Protein AF-A0A0M0BE21-F1 (afdb_monomer_lite)

Secondary structure (DSSP, 8-state):
--EEEETT--EEEEEE---TTEEEEEEEEEEEEE---TTTT---EEEETTEEEEE----TT-EEEEEEEE-THHHHTTSEEEEEEE-STT--S-EEEEEEEEEEEEEEEPPPEEEEE-TT--B-----TTS-EEEEEESSPTT-EEEE---------TTPPPPPP-SSS--EEEE--TTS-EEEEEEEPSSPPSS--

Foldseek 3Di:
DKDKDKLVRKDKDKDFADCAQKDWPWKKKKWKKAAQCVVVPWFWFKDKPNHTQGTDDDRGRDIDIDMGTDDCVSCPPPRMIMIIINGGVVRPTGIMITDDMDMDTDMDGDDKDKAKDAPQQHGDQDDAQQGFIWMKIASADAFDKDKDADDADDPDDPPDDDDFHPAPVGIDIDTHHRNRIDGTDTDHHHRDDDHHD

Sequence (197 aa):
MDEYRGWDQDFGWTHTFNSTGKIIYDAQLTIQAWDVDSADGEQDHVYVDSILVGALTGENETWMESVFPIDPSQIYDDSTLNVWLDIDVPQTGFNVTIDYSQLRTHWDWIAPVGNSTDDTGMLKDVYGVQETVYAVGSGFPADVDIDIYVVPDLQWTLDMAIPADVSSDGINTVHTDVNGTFGPVLIWPSFLTWGEY

Radius of gyration: 26.81 Å; chains: 1; bounding box: 58×26×71 Å

pLDDT: mean 93.09, std 6.63, range [54.34, 98.5]

Structure (mmCIF, N/CA/C/O backbone):
data_AF-A0A0M0BE21-F1
#
_entry.id   AF-A0A0M0BE21-F1
#
loop_
_atom_site.group_PDB
_atom_site.id
_atom_site.type_symbol
_atom_site.label_atom_id
_atom_site.label_alt_id
_atom_site.label_comp_id
_atom_site.label_asym_id
_atom_site.label_entity_id
_atom_site.label_seq_id
_atom_site.pdbx_PDB_ins_code
_atom_site.Cartn_x
_atom_site.Cartn_y
_atom_site.Cartn_z
_atom_site.occupancy
_atom_site.B_iso_or_equiv
_atom_site.auth_seq_id
_atom_site.auth_comp_id
_atom_site.auth_asym_id
_atom_site.auth_atom_id
_atom_site.pdbx_PDB_model_num
ATOM 1 N N . MET A 1 1 ? 13.833 12.775 -17.962 1.00 54.34 1 MET A N 1
ATOM 2 C CA . MET A 1 1 ? 15.255 12.512 -17.665 1.00 54.34 1 MET A CA 1
ATOM 3 C C . MET A 1 1 ? 15.842 11.985 -18.947 1.00 54.34 1 MET A C 1
ATOM 5 O O . MET A 1 1 ? 15.719 10.804 -19.204 1.00 54.34 1 MET A O 1
ATOM 9 N N . ASP A 1 2 ? 16.460 12.862 -19.729 1.00 63.34 2 ASP A N 1
ATOM 10 C CA . ASP A 1 2 ? 16.975 12.472 -21.040 1.00 63.34 2 ASP A CA 1
ATOM 11 C C . ASP A 1 2 ? 18.331 11.791 -20.849 1.00 63.34 2 ASP A C 1
ATOM 13 O O . ASP A 1 2 ? 19.333 12.450 -20.546 1.00 63.34 2 ASP A O 1
ATOM 17 N N . GLU A 1 3 ? 18.352 10.468 -20.960 1.00 76.56 3 GLU A N 1
ATOM 18 C CA . GLU A 1 3 ? 19.531 9.646 -20.716 1.00 76.56 3 GLU A CA 1
ATOM 19 C C . GLU A 1 3 ? 19.871 8.829 -21.967 1.00 76.56 3 GLU A C 1
ATOM 21 O O . GLU A 1 3 ? 19.202 7.852 -22.293 1.00 76.56 3 GLU A O 1
ATOM 26 N N . TYR A 1 4 ? 20.909 9.273 -22.685 1.00 75.88 4 TYR A N 1
ATOM 27 C CA . TYR A 1 4 ? 21.473 8.585 -23.850 1.00 75.88 4 TYR A CA 1
ATOM 28 C C . TYR A 1 4 ? 22.477 7.526 -23.397 1.00 75.88 4 TYR A C 1
ATOM 30 O O . TYR A 1 4 ? 23.406 7.850 -22.642 1.00 75.88 4 TYR A O 1
ATOM 38 N N . ARG A 1 5 ? 22.332 6.292 -23.887 1.00 77.56 5 ARG A N 1
ATOM 39 C CA . ARG A 1 5 ? 23.183 5.157 -23.514 1.00 77.56 5 ARG A CA 1
ATOM 40 C C . ARG A 1 5 ? 23.556 4.321 -24.736 1.00 77.56 5 ARG A C 1
ATOM 42 O O . ARG A 1 5 ? 22.755 4.126 -25.642 1.00 77.56 5 ARG A O 1
ATOM 49 N N . GLY A 1 6 ? 24.812 3.880 -24.763 1.00 65.06 6 GLY A N 1
ATOM 50 C CA . GLY A 1 6 ? 25.306 2.959 -25.789 1.00 65.06 6 GLY A CA 1
ATOM 51 C C . GLY A 1 6 ? 25.111 1.489 -25.414 1.00 65.06 6 GLY A C 1
ATOM 52 O O . GLY A 1 6 ? 24.837 1.186 -24.257 1.00 65.06 6 GLY A O 1
ATOM 53 N N . TRP A 1 7 ? 25.334 0.601 -26.383 1.00 67.31 7 TRP A N 1
ATOM 54 C CA . TRP A 1 7 ? 25.195 -0.865 -26.295 1.00 67.31 7 TRP A CA 1
ATOM 55 C C . TRP A 1 7 ? 25.901 -1.584 -25.124 1.00 67.31 7 TRP A C 1
ATOM 57 O O . TRP A 1 7 ? 25.627 -2.751 -24.866 1.00 67.31 7 TRP A O 1
ATOM 67 N N . ASP A 1 8 ? 26.849 -0.947 -24.431 1.00 72.00 8 ASP A N 1
ATOM 68 C CA . ASP A 1 8 ? 27.556 -1.508 -23.267 1.00 72.00 8 ASP A CA 1
ATOM 69 C C . ASP A 1 8 ? 27.230 -0.785 -21.947 1.00 72.00 8 ASP A C 1
ATOM 71 O O . ASP A 1 8 ? 27.951 -0.930 -20.954 1.00 72.00 8 ASP A O 1
ATOM 75 N N . GLN A 1 9 ? 26.175 0.033 -21.936 1.00 82.25 9 GLN A N 1
ATOM 76 C CA . GLN A 1 9 ? 25.864 0.962 -20.850 1.00 82.25 9 GLN A CA 1
ATOM 77 C C . GLN A 1 9 ? 24.516 0.678 -20.193 1.00 82.25 9 GLN A C 1
ATOM 79 O O . GLN A 1 9 ? 23.666 1.567 -20.111 1.00 82.25 9 GLN A O 1
ATOM 84 N N . ASP A 1 10 ? 24.367 -0.535 -19.667 1.00 85.62 10 ASP A N 1
ATOM 85 C CA . ASP A 1 10 ? 23.251 -0.907 -18.799 1.00 85.62 10 ASP A CA 1
ATOM 86 C C . ASP A 1 10 ? 23.093 0.078 -17.637 1.00 85.62 10 ASP A C 1
ATOM 88 O O . ASP A 1 10 ? 24.068 0.634 -17.104 1.00 85.62 10 ASP A O 1
ATOM 92 N N . PHE A 1 11 ? 21.854 0.275 -17.199 1.00 89.44 11 PHE A N 1
ATOM 93 C CA . PHE A 1 11 ? 21.569 1.181 -16.097 1.00 89.44 11 PHE A CA 1
ATOM 94 C C . PHE A 1 11 ? 20.265 0.843 -15.394 1.00 89.44 11 PHE A C 1
ATOM 96 O O . PHE A 1 11 ? 19.421 0.101 -15.889 1.00 89.44 11 PHE A O 1
ATOM 103 N N . GLY A 1 12 ? 20.099 1.419 -14.209 1.00 92.56 12 GLY A N 1
ATOM 104 C CA . GLY A 1 12 ? 18.900 1.235 -13.419 1.00 92.56 12 GLY A CA 1
ATOM 105 C C . GLY A 1 12 ? 18.535 2.466 -12.617 1.00 92.56 12 GLY A C 1
ATOM 106 O O . GLY A 1 12 ? 19.348 3.365 -12.387 1.00 92.56 12 GLY A O 1
ATOM 107 N N . TRP A 1 13 ? 17.282 2.486 -12.192 1.00 94.94 13 TRP A N 1
ATOM 108 C CA . TRP A 1 13 ? 16.688 3.533 -11.377 1.00 94.94 13 TRP A CA 1
ATOM 109 C C . TRP A 1 13 ? 15.609 2.930 -10.478 1.00 94.94 13 TRP A C 1
ATOM 111 O O . TRP A 1 13 ? 15.242 1.764 -10.608 1.00 94.94 13 TRP A O 1
ATOM 121 N N . THR A 1 14 ? 15.083 3.736 -9.561 1.00 95.56 14 THR A N 1
ATOM 122 C CA . THR A 1 14 ? 14.105 3.279 -8.572 1.00 95.56 14 THR A CA 1
ATOM 123 C C . THR A 1 14 ? 12.882 4.186 -8.585 1.00 95.56 14 THR A C 1
ATOM 125 O O . THR A 1 14 ? 13.014 5.412 -8.561 1.00 95.56 14 THR A O 1
ATOM 128 N N . HIS A 1 15 ? 11.690 3.588 -8.573 1.00 96.00 15 HIS A N 1
ATOM 129 C CA . HIS A 1 15 ? 10.447 4.275 -8.209 1.00 96.00 15 HIS A CA 1
ATOM 130 C C . HIS A 1 15 ? 10.117 4.011 -6.742 1.00 96.00 15 HIS A C 1
ATOM 132 O O . HIS A 1 15 ? 10.482 2.972 -6.201 1.00 96.00 15 HIS A O 1
ATOM 138 N N . THR A 1 16 ? 9.411 4.933 -6.089 1.00 93.88 16 THR A N 1
ATOM 139 C CA . THR A 1 16 ? 8.932 4.737 -4.714 1.00 93.88 16 THR A CA 1
ATOM 140 C C . THR A 1 16 ? 7.418 4.876 -4.645 1.00 93.88 16 THR A C 1
ATOM 142 O O . THR A 1 16 ? 6.827 5.783 -5.236 1.00 93.88 16 THR A O 1
ATOM 145 N N . PHE A 1 17 ? 6.777 3.974 -3.905 1.00 92.62 17 PHE A N 1
ATOM 146 C CA . PHE A 1 17 ? 5.346 4.017 -3.629 1.00 92.62 17 PHE A CA 1
ATOM 147 C C . PHE A 1 17 ? 5.086 3.541 -2.201 1.00 92.62 17 PHE A C 1
ATOM 149 O O . PHE A 1 17 ? 5.289 2.379 -1.878 1.00 92.62 17 PHE A O 1
ATOM 156 N N . ASN A 1 18 ? 4.593 4.435 -1.340 1.00 89.31 18 ASN A N 1
ATOM 157 C CA . ASN A 1 18 ? 4.193 4.063 0.015 1.00 89.31 18 ASN A CA 1
ATOM 158 C C . ASN A 1 18 ? 2.902 3.225 -0.031 1.00 89.31 18 ASN A C 1
ATOM 160 O O . ASN A 1 18 ? 1.816 3.787 -0.231 1.00 89.31 18 ASN A O 1
ATOM 164 N N . SER A 1 19 ? 3.034 1.912 0.159 1.00 88.31 19 SER A N 1
ATOM 165 C CA . SER A 1 19 ? 1.941 0.932 0.157 1.00 88.31 19 SER A CA 1
ATOM 166 C C . SER A 1 19 ? 1.241 0.772 1.513 1.00 88.31 19 SER A C 1
ATOM 168 O O . SER A 1 19 ? 0.209 0.106 1.589 1.00 88.31 19 SER A O 1
ATOM 170 N N . THR A 1 20 ? 1.733 1.416 2.577 1.00 84.25 20 THR A N 1
ATOM 171 C CA . THR A 1 20 ? 1.156 1.312 3.924 1.00 84.25 20 THR A CA 1
ATOM 172 C C . THR A 1 20 ? -0.317 1.718 3.942 1.00 84.25 20 THR A C 1
ATOM 174 O O . THR A 1 20 ? -0.681 2.817 3.515 1.00 84.25 20 THR A O 1
ATOM 177 N N . GLY A 1 21 ? -1.162 0.823 4.463 1.00 81.50 21 GLY A N 1
ATOM 178 C CA . GLY A 1 21 ? -2.607 1.029 4.581 1.00 81.50 21 GLY A CA 1
ATOM 179 C C . GLY A 1 21 ? -3.369 0.960 3.255 1.00 81.50 21 GLY A C 1
ATOM 180 O O . GLY A 1 21 ? -4.537 1.342 3.218 1.00 81.50 21 GLY A O 1
ATOM 181 N N . LYS A 1 22 ? -2.740 0.502 2.166 1.00 87.88 22 LYS A N 1
ATOM 182 C CA . LYS A 1 22 ? -3.346 0.463 0.830 1.00 87.88 22 LYS A CA 1
ATOM 183 C C . LYS A 1 22 ? -3.440 -0.954 0.288 1.00 87.88 22 LYS A C 1
ATOM 185 O O . LYS A 1 22 ? -2.586 -1.796 0.549 1.00 87.88 22 LYS A O 1
ATOM 190 N N . ILE A 1 23 ? -4.460 -1.171 -0.531 1.00 90.69 23 ILE A N 1
ATOM 191 C CA . ILE A 1 23 ? -4.587 -2.325 -1.413 1.00 90.69 23 ILE A CA 1
ATOM 192 C C . ILE A 1 23 ? -4.290 -1.834 -2.825 1.00 90.69 23 ILE A C 1
ATOM 194 O O . ILE A 1 23 ? -5.007 -0.992 -3.353 1.00 90.69 23 ILE A O 1
ATOM 198 N N . ILE A 1 24 ? -3.231 -2.353 -3.431 1.00 93.38 24 ILE A N 1
ATOM 199 C CA . ILE A 1 24 ? -2.883 -2.170 -4.840 1.00 93.38 24 ILE A CA 1
ATOM 200 C C . ILE A 1 24 ? -3.606 -3.250 -5.651 1.00 93.38 24 ILE A C 1
ATOM 202 O O . ILE A 1 24 ? -3.397 -4.441 -5.414 1.00 93.38 24 ILE A O 1
ATOM 206 N N . TYR A 1 25 ? -4.452 -2.839 -6.593 1.00 95.00 25 TYR A N 1
ATOM 207 C CA . TYR A 1 25 ? -5.170 -3.742 -7.497 1.00 95.00 25 TYR A CA 1
ATOM 208 C C . TYR A 1 25 ? -4.329 -4.116 -8.712 1.00 95.00 25 TYR A C 1
ATOM 210 O O . TYR A 1 25 ? -4.279 -5.281 -9.102 1.00 95.00 25 TYR A O 1
ATOM 218 N N . ASP A 1 26 ? -3.673 -3.119 -9.297 1.00 96.12 26 ASP A N 1
ATOM 219 C CA . ASP A 1 26 ? -2.817 -3.270 -10.462 1.00 96.12 26 ASP A CA 1
ATOM 220 C C . ASP A 1 26 ? -1.753 -2.166 -10.497 1.00 96.12 26 ASP A C 1
ATOM 222 O O . ASP A 1 26 ? -1.900 -1.092 -9.897 1.00 96.12 26 ASP A O 1
ATOM 226 N N . ALA A 1 27 ? -0.648 -2.469 -11.173 1.00 96.69 27 ALA A N 1
ATOM 227 C CA . ALA A 1 27 ? 0.466 -1.561 -11.364 1.00 96.69 27 ALA A CA 1
ATOM 228 C C . ALA A 1 27 ? 1.051 -1.711 -12.772 1.00 96.69 27 ALA A C 1
ATOM 230 O O . ALA A 1 27 ? 1.001 -2.776 -13.394 1.00 96.69 27 ALA A O 1
ATOM 231 N N . GLN A 1 28 ? 1.605 -0.617 -13.283 1.00 97.88 28 GLN A N 1
ATOM 232 C CA . GLN A 1 28 ? 2.143 -0.534 -14.630 1.00 97.88 28 GLN A CA 1
ATOM 233 C C . GLN A 1 28 ? 3.376 0.363 -14.662 1.00 97.88 28 GLN A C 1
ATOM 235 O O . GLN A 1 28 ? 3.354 1.481 -14.144 1.00 97.88 28 GLN A O 1
ATOM 240 N N . LEU A 1 29 ? 4.420 -0.105 -15.337 1.00 98.25 29 LEU A N 1
ATOM 241 C CA . LEU A 1 29 ? 5.597 0.679 -15.680 1.00 98.25 29 LEU A CA 1
ATOM 242 C C . LEU A 1 29 ? 5.492 1.114 -17.145 1.00 98.25 29 LEU A C 1
ATOM 244 O O . LEU A 1 29 ? 5.407 0.277 -18.041 1.00 98.25 29 LEU A O 1
ATOM 248 N N . THR A 1 30 ? 5.498 2.420 -17.395 1.00 98.31 30 THR A N 1
ATOM 249 C CA . THR A 1 30 ? 5.638 2.996 -18.739 1.00 98.31 30 THR A CA 1
ATOM 250 C C . THR A 1 30 ? 7.054 3.544 -18.889 1.00 98.31 30 THR A C 1
ATOM 252 O O . THR A 1 30 ? 7.505 4.292 -18.023 1.00 98.31 30 THR A O 1
ATOM 255 N N . ILE A 1 31 ? 7.748 3.198 -19.971 1.00 97.88 31 ILE A N 1
ATOM 256 C CA . ILE A 1 31 ? 9.045 3.782 -20.340 1.00 97.88 31 ILE A CA 1
ATOM 257 C C . ILE A 1 31 ? 8.913 4.377 -21.738 1.00 97.88 31 ILE A C 1
ATOM 259 O O . ILE A 1 31 ? 8.466 3.685 -22.651 1.00 97.88 31 ILE A O 1
ATOM 263 N N . GLN A 1 32 ? 9.297 5.641 -21.902 1.00 97.75 32 GLN A N 1
ATOM 264 C CA . GLN A 1 32 ? 9.420 6.272 -23.210 1.00 97.75 32 GLN A CA 1
ATOM 265 C C . GLN A 1 32 ? 10.885 6.285 -23.640 1.00 97.75 32 GLN A C 1
ATOM 267 O O . GLN A 1 32 ? 11.736 6.839 -22.937 1.00 97.75 32 GLN A O 1
ATOM 272 N N . ALA A 1 33 ? 11.148 5.702 -24.805 1.00 96.69 33 ALA A N 1
ATOM 273 C CA . ALA A 1 33 ? 12.479 5.575 -25.375 1.00 96.69 33 ALA A CA 1
ATOM 274 C C . ALA A 1 33 ? 12.498 5.959 -26.862 1.00 96.69 33 ALA A C 1
ATOM 276 O O . ALA A 1 33 ? 11.463 5.938 -27.533 1.00 96.69 33 ALA A O 1
ATOM 277 N N . TRP A 1 34 ? 13.671 6.348 -27.346 1.00 95.62 34 TRP A N 1
ATOM 278 C CA . TRP A 1 34 ? 13.967 6.707 -28.730 1.00 95.62 34 TRP A CA 1
ATOM 279 C C . TRP A 1 34 ? 14.906 5.681 -29.343 1.00 95.62 34 TRP A C 1
ATOM 281 O O . TRP A 1 34 ? 15.827 5.249 -28.649 1.00 95.62 34 TRP A O 1
ATOM 291 N N . ASP A 1 35 ? 14.701 5.408 -30.634 1.00 92.69 35 ASP A N 1
ATOM 292 C CA . ASP A 1 35 ? 15.595 4.580 -31.461 1.00 92.69 35 ASP A CA 1
ATOM 293 C C . ASP A 1 35 ? 15.669 3.128 -30.998 1.00 92.69 35 ASP A C 1
ATOM 295 O O . ASP A 1 35 ? 16.734 2.544 -30.933 1.00 92.69 35 ASP A O 1
ATOM 299 N N . VAL A 1 36 ? 14.510 2.567 -30.636 1.00 94.06 36 VAL A N 1
ATOM 300 C CA . VAL A 1 36 ? 14.388 1.152 -30.270 1.00 94.06 36 VAL A CA 1
ATOM 301 C C . VAL A 1 36 ? 14.006 0.364 -31.521 1.00 94.06 36 VAL A C 1
ATOM 303 O O . VAL A 1 36 ? 12.826 0.161 -31.802 1.00 94.06 36 VAL A O 1
ATOM 306 N N . ASP A 1 37 ? 14.986 -0.111 -32.270 1.00 92.56 37 ASP A N 1
ATOM 307 C CA . ASP A 1 37 ? 14.912 -0.862 -33.526 1.00 92.56 37 ASP A CA 1
ATOM 308 C C . ASP A 1 37 ? 14.442 -2.314 -33.343 1.00 92.56 37 ASP A C 1
ATOM 310 O O . ASP A 1 37 ? 14.965 -3.274 -33.920 1.00 92.56 37 ASP A O 1
ATOM 314 N N . SER A 1 38 ? 13.394 -2.507 -32.540 1.00 90.88 38 SER A N 1
ATOM 315 C CA . SER A 1 38 ? 12.907 -3.832 -32.136 1.00 90.88 38 SER A CA 1
ATOM 316 C C . SER A 1 38 ? 12.521 -4.739 -33.316 1.00 90.88 38 SER A C 1
ATOM 318 O O . SER A 1 38 ? 12.647 -5.964 -33.241 1.00 90.88 38 SER A O 1
ATOM 320 N N . ALA A 1 39 ? 12.084 -4.156 -34.439 1.00 91.56 39 ALA A N 1
ATOM 321 C CA . ALA A 1 39 ? 11.775 -4.888 -35.669 1.00 91.56 39 ALA A CA 1
ATOM 322 C C . ALA A 1 39 ? 13.028 -5.355 -36.438 1.00 91.56 39 ALA A C 1
ATOM 324 O O . ALA A 1 39 ? 12.955 -6.354 -37.159 1.00 91.56 39 ALA A O 1
ATOM 325 N N . ASP A 1 40 ? 14.157 -4.666 -36.258 1.00 90.75 40 ASP A N 1
ATOM 326 C CA . ASP A 1 40 ? 15.454 -4.982 -36.867 1.00 90.75 40 ASP A CA 1
ATOM 327 C C . ASP A 1 40 ? 16.346 -5.837 -35.947 1.00 90.75 40 ASP A C 1
ATOM 329 O O . ASP A 1 40 ? 17.445 -6.246 -36.332 1.00 90.75 40 ASP A O 1
ATOM 333 N N . GLY A 1 41 ? 15.820 -6.215 -34.779 1.00 89.00 41 GLY A N 1
ATOM 334 C CA . GLY A 1 41 ? 16.408 -7.205 -33.885 1.00 89.00 41 GLY A CA 1
ATOM 335 C C . GLY A 1 41 ? 17.041 -6.638 -32.619 1.00 89.00 41 GLY A C 1
ATOM 336 O O . GLY A 1 41 ? 17.600 -7.435 -31.867 1.00 89.00 41 GLY A O 1
ATOM 337 N N . GLU A 1 42 ? 16.933 -5.330 -32.365 1.00 91.75 42 GLU A N 1
ATOM 338 C CA . GLU A 1 42 ? 17.306 -4.746 -31.073 1.00 91.75 42 GLU A CA 1
ATOM 339 C C . GLU A 1 42 ? 16.442 -5.333 -29.948 1.00 91.75 42 GLU A C 1
ATOM 341 O O . GLU A 1 42 ? 15.228 -5.515 -30.094 1.00 91.75 42 GLU A O 1
ATOM 346 N N . GLN A 1 43 ? 17.074 -5.664 -28.822 1.00 93.56 43 GLN A N 1
ATOM 347 C CA . GLN A 1 43 ? 16.388 -6.140 -27.625 1.00 93.56 43 GLN A CA 1
ATOM 348 C C . GLN A 1 43 ? 16.963 -5.448 -26.396 1.00 93.56 43 GLN A C 1
ATOM 350 O O . GLN A 1 43 ? 17.997 -5.869 -25.883 1.00 93.56 43 GLN A O 1
ATOM 355 N N . ASP A 1 44 ? 16.253 -4.446 -25.886 1.00 95.38 44 ASP A N 1
ATOM 356 C CA . ASP A 1 44 ? 16.584 -3.828 -24.602 1.00 95.38 44 ASP A CA 1
ATOM 357 C C . ASP A 1 44 ? 15.703 -4.431 -23.512 1.00 95.38 44 ASP A C 1
ATOM 359 O O . ASP A 1 44 ? 14.517 -4.104 -23.388 1.00 95.38 44 ASP A O 1
ATOM 363 N N . HIS A 1 45 ? 16.252 -5.364 -22.742 1.00 96.62 45 HIS A N 1
ATOM 364 C CA . HIS A 1 45 ? 15.504 -6.097 -21.729 1.00 96.62 45 HIS A CA 1
ATOM 365 C C . HIS A 1 45 ? 15.270 -5.251 -20.477 1.00 96.62 45 HIS A C 1
ATOM 367 O O . HIS A 1 45 ? 16.200 -4.737 -19.858 1.00 96.62 45 HIS A O 1
ATOM 373 N N . VAL A 1 46 ? 14.009 -5.178 -20.057 1.00 97.31 46 VAL A N 1
ATOM 374 C CA . VAL A 1 46 ? 13.577 -4.481 -18.846 1.00 97.31 46 VAL A CA 1
ATOM 375 C C . VAL A 1 46 ? 13.366 -5.495 -17.733 1.00 97.31 46 VAL A C 1
ATOM 377 O O . VAL A 1 46 ? 12.530 -6.398 -17.836 1.00 97.31 46 VAL A O 1
ATOM 380 N N . TYR A 1 47 ? 14.083 -5.302 -16.634 1.00 97.06 47 TYR A N 1
ATOM 381 C CA . TYR A 1 47 ? 13.931 -6.070 -15.411 1.00 97.06 47 TYR A CA 1
ATOM 382 C C . TYR A 1 47 ? 13.363 -5.192 -14.304 1.00 97.06 47 TYR A C 1
ATOM 384 O O . TYR A 1 47 ? 13.714 -4.021 -14.172 1.00 97.06 47 TYR A O 1
ATOM 392 N N . VAL A 1 48 ? 12.513 -5.790 -13.482 1.00 95.62 48 VAL A N 1
ATOM 393 C CA . VAL A 1 48 ? 11.942 -5.187 -12.283 1.00 95.62 48 VAL A CA 1
ATOM 394 C C . VAL A 1 48 ? 12.223 -6.123 -11.120 1.00 95.62 48 VAL A C 1
ATOM 396 O O . VAL A 1 48 ? 11.849 -7.293 -11.174 1.00 95.62 48 VAL A O 1
ATOM 399 N N . ASP A 1 49 ? 12.959 -5.645 -10.120 1.00 93.00 49 ASP A N 1
ATOM 400 C CA . ASP A 1 49 ? 13.443 -6.430 -8.974 1.00 93.00 49 ASP A CA 1
ATOM 401 C C . ASP A 1 49 ? 14.085 -7.760 -9.400 1.00 93.00 49 ASP A C 1
ATOM 403 O O . ASP A 1 49 ? 13.848 -8.831 -8.843 1.00 93.00 49 ASP A O 1
ATOM 407 N N . SER A 1 50 ? 14.940 -7.680 -10.425 1.00 93.44 50 SER A N 1
ATOM 408 C CA . SER A 1 50 ? 15.637 -8.815 -11.056 1.00 93.44 50 SER A CA 1
ATOM 409 C C . SER A 1 50 ? 14.750 -9.789 -11.849 1.00 93.44 50 SER A C 1
ATOM 411 O O . SER A 1 50 ? 15.237 -10.830 -12.295 1.00 93.44 50 SER A O 1
ATOM 413 N N . ILE A 1 51 ? 13.471 -9.474 -12.065 1.00 94.62 51 ILE A N 1
ATOM 414 C CA . ILE A 1 51 ? 12.541 -10.261 -12.886 1.00 94.62 51 ILE A CA 1
ATOM 415 C C . ILE A 1 51 ? 12.393 -9.595 -14.253 1.00 94.62 51 ILE A C 1
ATOM 417 O O . ILE A 1 51 ? 12.021 -8.430 -14.332 1.00 94.62 51 ILE A O 1
ATOM 421 N N . LEU A 1 52 ? 12.650 -10.332 -15.337 1.00 95.69 52 LEU A N 1
ATOM 422 C CA . LEU A 1 52 ? 12.411 -9.849 -16.701 1.00 95.69 52 LEU A CA 1
ATOM 423 C C . LEU A 1 52 ? 10.908 -9.618 -16.912 1.00 95.69 52 LEU A C 1
ATOM 425 O O . LEU A 1 52 ? 10.130 -10.574 -16.872 1.00 95.69 52 LEU A O 1
ATOM 429 N N . VAL A 1 53 ? 10.512 -8.371 -17.171 1.00 96.81 53 VAL A N 1
ATOM 430 C CA . VAL A 1 53 ? 9.111 -8.002 -17.450 1.00 96.81 53 VAL A CA 1
ATOM 431 C C . VAL A 1 53 ? 8.831 -7.834 -18.944 1.00 96.81 53 VAL A C 1
ATOM 433 O O . VAL A 1 53 ? 7.675 -7.885 -19.363 1.00 96.81 53 VAL A O 1
ATOM 436 N N . GLY A 1 54 ? 9.874 -7.678 -19.761 1.00 97.00 54 GLY A N 1
ATOM 437 C CA . GLY A 1 54 ? 9.768 -7.594 -21.215 1.00 97.00 54 GLY A CA 1
ATOM 438 C C . GLY A 1 54 ? 10.988 -6.935 -21.849 1.00 97.00 54 GLY A C 1
ATOM 439 O O . GLY A 1 54 ? 12.030 -6.816 -21.212 1.00 97.00 54 GLY A O 1
ATOM 440 N N . ALA A 1 55 ? 10.844 -6.504 -23.099 1.00 96.81 55 ALA A N 1
ATOM 441 C CA . ALA A 1 55 ? 11.816 -5.664 -23.792 1.00 96.81 55 ALA A CA 1
ATOM 442 C C . ALA A 1 55 ? 11.165 -4.340 -24.204 1.00 96.81 55 ALA A C 1
ATOM 444 O O . ALA A 1 55 ? 9.937 -4.287 -24.356 1.00 96.81 55 ALA A O 1
ATOM 445 N N . LEU A 1 56 ? 11.965 -3.291 -24.395 1.00 96.94 56 LEU A N 1
ATOM 446 C CA . LEU A 1 56 ? 11.491 -2.082 -25.060 1.00 96.94 56 LEU A CA 1
ATOM 447 C C . LEU A 1 56 ? 11.017 -2.416 -26.485 1.00 96.94 56 LEU A C 1
ATOM 449 O O . LEU A 1 56 ? 11.520 -3.323 -27.148 1.00 96.94 56 LEU A O 1
ATOM 453 N N . THR A 1 57 ? 10.016 -1.679 -26.948 1.00 96.81 57 THR A N 1
ATOM 454 C CA . THR A 1 57 ? 9.459 -1.772 -28.298 1.00 96.81 57 THR A CA 1
ATOM 455 C C . THR A 1 57 ? 9.427 -0.389 -28.929 1.00 96.81 57 THR A C 1
ATOM 457 O O . THR A 1 57 ? 8.972 0.562 -28.288 1.00 96.81 57 THR A O 1
ATOM 460 N N . GLY A 1 58 ? 9.837 -0.288 -30.190 1.00 95.56 58 GLY A N 1
ATOM 461 C CA . GLY A 1 58 ? 9.839 0.973 -30.924 1.00 95.56 58 GLY A CA 1
ATOM 462 C C . GLY A 1 58 ? 10.221 0.832 -32.397 1.00 95.56 58 GLY A C 1
ATOM 463 O O . GLY A 1 58 ? 10.192 -0.271 -32.954 1.00 95.56 58 GLY A O 1
ATOM 464 N N . GLU A 1 59 ? 10.575 1.970 -32.998 1.00 94.94 59 GLU A N 1
ATOM 465 C CA . GLU A 1 59 ? 11.068 2.104 -34.371 1.00 94.94 59 GLU A CA 1
ATOM 466 C C . GLU A 1 59 ? 12.282 3.053 -34.424 1.00 94.94 59 GLU A C 1
ATOM 468 O O . GLU A 1 59 ? 12.396 3.963 -33.592 1.00 94.94 59 GLU A O 1
ATOM 473 N N . ASN A 1 60 ? 13.109 2.890 -35.463 1.00 94.38 60 ASN A N 1
ATOM 474 C CA . ASN A 1 60 ? 14.268 3.732 -35.774 1.00 94.38 60 ASN A CA 1
ATOM 475 C C . ASN A 1 60 ? 13.934 5.221 -35.732 1.00 94.38 60 ASN A C 1
ATOM 477 O O . ASN A 1 60 ? 12.942 5.689 -36.312 1.00 94.38 60 ASN A O 1
ATOM 481 N N . GLU A 1 61 ? 14.794 5.971 -35.055 1.00 94.44 61 GLU A N 1
ATOM 482 C CA . GLU A 1 61 ? 14.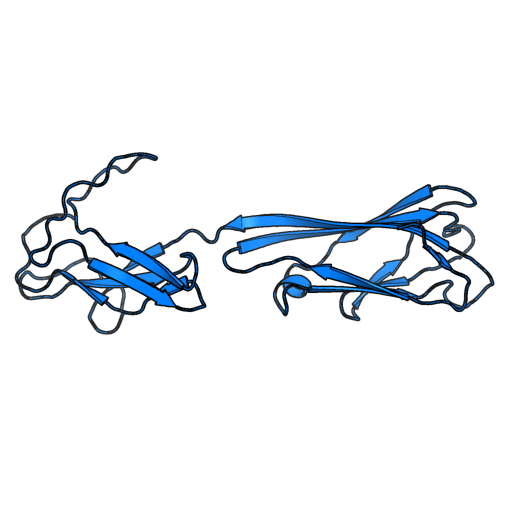730 7.415 -34.875 1.00 94.44 61 GLU A CA 1
ATOM 483 C C . GLU A 1 61 ? 13.375 7.946 -34.350 1.00 94.44 61 GLU A C 1
ATOM 485 O O . GLU A 1 61 ? 13.046 9.126 -34.534 1.00 94.44 61 GLU A O 1
ATOM 490 N N . THR A 1 62 ? 12.589 7.119 -33.649 1.00 96.56 62 THR A N 1
ATOM 491 C CA . THR A 1 62 ? 11.236 7.473 -33.190 1.00 96.56 62 THR A CA 1
ATOM 492 C C . THR A 1 62 ? 11.065 7.290 -31.684 1.00 96.56 62 THR A C 1
ATOM 494 O O . THR A 1 62 ? 11.487 6.295 -31.108 1.00 96.56 62 THR A O 1
ATOM 497 N N . TRP A 1 63 ? 10.402 8.254 -31.036 1.00 97.25 63 TRP A N 1
ATOM 498 C CA . TRP A 1 63 ? 10.003 8.144 -29.631 1.00 97.25 63 TRP A CA 1
ATOM 499 C C . TRP A 1 63 ? 8.757 7.272 -29.488 1.00 97.25 63 TRP A C 1
ATOM 501 O O . TRP A 1 63 ? 7.705 7.612 -30.039 1.00 97.25 63 TRP A O 1
ATOM 511 N N . MET A 1 64 ? 8.843 6.198 -28.706 1.00 97.94 64 MET A N 1
ATOM 512 C CA . MET A 1 64 ? 7.720 5.301 -28.428 1.00 97.94 64 MET A CA 1
ATOM 513 C C . MET A 1 64 ? 7.662 4.892 -26.956 1.00 97.94 64 MET A C 1
ATOM 515 O O . MET A 1 64 ? 8.657 4.909 -26.235 1.00 97.94 64 MET A O 1
ATOM 519 N N . GLU A 1 65 ? 6.457 4.550 -26.502 1.00 98.06 65 GLU A N 1
ATOM 520 C CA . GLU A 1 65 ? 6.214 4.059 -25.149 1.00 98.06 65 GLU A CA 1
ATOM 521 C C . GLU A 1 65 ? 6.141 2.535 -25.140 1.00 98.06 65 GLU A C 1
ATOM 523 O O . GLU A 1 65 ? 5.390 1.928 -25.904 1.00 98.06 65 GLU A O 1
ATOM 528 N N . SER A 1 66 ? 6.875 1.934 -24.211 1.00 98.31 66 SER A N 1
ATOM 529 C CA . SER A 1 66 ? 6.740 0.534 -23.826 1.00 98.31 66 SER A CA 1
ATOM 530 C C . SER A 1 66 ? 6.026 0.447 -22.484 1.00 98.31 66 SER A C 1
ATOM 532 O O . SER A 1 66 ? 6.266 1.253 -21.581 1.00 98.31 66 SER A O 1
ATOM 534 N N . VAL A 1 67 ? 5.120 -0.519 -22.358 1.00 98.19 67 VAL A N 1
ATOM 535 C CA . VAL A 1 67 ? 4.226 -0.640 -21.207 1.00 98.19 67 VAL A CA 1
ATOM 536 C C . VAL A 1 67 ? 4.315 -2.045 -20.630 1.00 98.19 67 VAL A C 1
ATOM 538 O O . VAL A 1 67 ? 3.981 -3.018 -21.304 1.00 98.19 67 VAL A O 1
ATOM 541 N N . PHE A 1 68 ? 4.712 -2.136 -19.364 1.00 98.12 68 PHE A N 1
ATOM 542 C CA . PHE A 1 68 ? 4.941 -3.396 -18.667 1.00 98.12 68 PHE A CA 1
ATOM 543 C C . PHE A 1 68 ? 3.959 -3.545 -17.500 1.00 98.12 68 PHE A C 1
ATOM 545 O O . PHE A 1 68 ? 3.874 -2.640 -16.661 1.00 98.12 68 PHE A O 1
ATOM 552 N N . PRO A 1 69 ? 3.200 -4.653 -17.420 1.00 97.06 69 PRO A N 1
ATOM 553 C CA . PRO A 1 69 ? 2.428 -4.966 -16.225 1.00 97.06 69 PRO A CA 1
ATOM 554 C C . PRO A 1 69 ? 3.385 -5.302 -15.078 1.00 97.06 69 PRO A C 1
ATOM 556 O O . PRO A 1 69 ? 4.340 -6.053 -15.271 1.00 97.06 69 PRO A O 1
ATOM 559 N N . ILE A 1 70 ? 3.114 -4.759 -13.895 1.00 96.62 70 ILE A N 1
ATOM 560 C CA . ILE A 1 70 ? 3.896 -5.010 -12.682 1.00 96.62 70 ILE A CA 1
ATOM 561 C C . ILE A 1 70 ? 3.039 -5.821 -11.719 1.00 96.62 70 ILE A C 1
ATOM 563 O O . ILE A 1 70 ? 1.881 -5.470 -11.477 1.00 96.62 70 ILE A O 1
ATOM 567 N N . ASP A 1 71 ? 3.600 -6.900 -11.173 1.00 93.88 71 ASP A N 1
ATOM 568 C CA . ASP A 1 71 ? 2.930 -7.647 -10.112 1.00 93.88 71 ASP A CA 1
ATOM 569 C C . ASP A 1 71 ? 2.921 -6.781 -8.841 1.00 93.88 71 ASP A C 1
ATOM 571 O O . ASP A 1 71 ? 3.994 -6.379 -8.381 1.00 93.88 71 ASP A O 1
ATOM 575 N N . PRO A 1 72 ? 1.751 -6.479 -8.241 1.00 92.50 72 PRO A N 1
ATOM 576 C CA . PRO A 1 72 ? 1.686 -5.715 -7.000 1.00 92.50 72 PRO A CA 1
ATOM 577 C C . PRO A 1 72 ? 2.586 -6.253 -5.878 1.00 92.50 72 PRO A C 1
ATOM 579 O O . PRO A 1 72 ? 3.024 -5.466 -5.038 1.00 92.50 72 PRO A O 1
ATOM 582 N N . SER A 1 73 ? 2.912 -7.556 -5.855 1.00 90.50 73 SER A N 1
ATOM 583 C CA . SER A 1 73 ? 3.843 -8.118 -4.866 1.00 90.50 73 SER A CA 1
ATOM 584 C C . SER A 1 73 ? 5.237 -7.487 -4.906 1.00 90.50 73 SER A C 1
ATOM 586 O O . SER A 1 73 ? 5.891 -7.456 -3.871 1.00 90.50 73 SER A O 1
ATOM 588 N N . GLN A 1 74 ? 5.666 -6.973 -6.064 1.00 89.56 74 GLN A N 1
ATOM 589 C CA . GLN A 1 74 ? 6.949 -6.278 -6.261 1.00 89.56 74 GLN A CA 1
ATOM 590 C C . GLN A 1 74 ? 6.961 -4.851 -5.688 1.00 89.56 74 GLN A C 1
ATOM 592 O O . GLN A 1 74 ? 7.970 -4.175 -5.743 1.00 89.56 74 GLN A O 1
ATOM 597 N N . ILE A 1 75 ? 5.822 -4.352 -5.196 1.00 87.62 75 ILE A N 1
ATOM 598 C CA . ILE A 1 75 ? 5.714 -3.024 -4.567 1.00 87.62 75 ILE A CA 1
ATOM 599 C C . ILE A 1 75 ? 5.519 -3.159 -3.046 1.00 87.62 75 ILE A C 1
ATOM 601 O O . ILE A 1 75 ? 5.814 -2.243 -2.274 1.00 87.62 75 ILE A O 1
ATOM 605 N N . TYR A 1 76 ? 4.969 -4.290 -2.594 1.00 82.62 76 TYR A N 1
ATOM 606 C CA . TYR A 1 76 ? 4.669 -4.537 -1.181 1.00 82.62 76 TYR A CA 1
ATOM 607 C C . TYR A 1 76 ? 5.885 -4.923 -0.336 1.00 82.62 76 TYR A C 1
ATOM 609 O O . TYR A 1 76 ? 5.781 -4.896 0.889 1.00 82.62 76 TYR A O 1
ATOM 617 N N . ASP A 1 77 ? 6.995 -5.326 -0.946 1.00 79.12 77 ASP A N 1
ATOM 618 C CA . ASP A 1 77 ? 8.151 -5.856 -0.228 1.00 79.12 77 ASP A CA 1
ATOM 619 C C . ASP A 1 77 ? 8.929 -4.769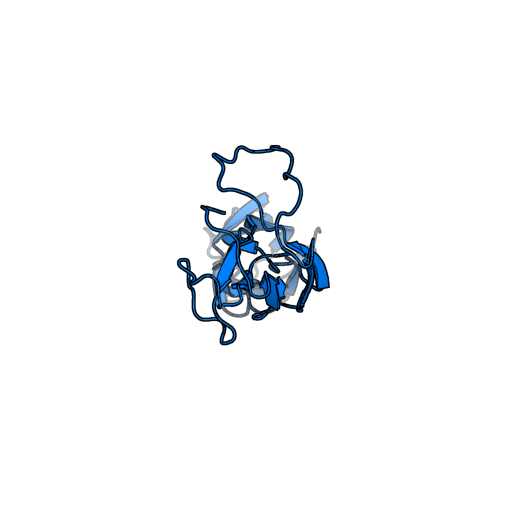 0.527 1.00 79.12 77 ASP A C 1
ATOM 621 O O . ASP A 1 77 ? 9.172 -4.922 1.727 1.00 79.12 77 ASP A O 1
ATOM 625 N N . ASP A 1 78 ? 9.274 -3.662 -0.130 1.00 80.06 78 ASP A N 1
ATOM 626 C CA . ASP A 1 78 ? 10.071 -2.585 0.459 1.00 80.06 78 ASP A CA 1
ATOM 627 C C . ASP A 1 78 ? 9.619 -1.163 0.068 1.00 80.06 78 ASP A C 1
ATOM 629 O O . ASP A 1 78 ? 10.284 -0.181 0.408 1.00 80.06 78 ASP A O 1
ATOM 633 N N . SER A 1 79 ? 8.442 -1.026 -0.565 1.00 86.12 79 SER A N 1
ATOM 634 C CA . SER A 1 79 ? 7.900 0.250 -1.078 1.00 86.12 79 SER A CA 1
ATOM 635 C C . SER A 1 79 ? 8.751 0.907 -2.174 1.00 86.12 79 SER A C 1
ATOM 637 O O . SER A 1 79 ? 8.552 2.089 -2.499 1.00 86.12 79 SER A O 1
ATOM 639 N N . THR A 1 80 ? 9.687 0.163 -2.754 1.00 91.38 80 THR A N 1
ATOM 640 C CA . THR A 1 80 ? 10.481 0.570 -3.904 1.00 91.38 80 THR A CA 1
ATOM 641 C C . THR A 1 80 ? 10.231 -0.370 -5.074 1.00 91.38 80 THR A C 1
ATOM 643 O O . THR A 1 80 ? 9.723 -1.467 -4.910 1.00 91.38 80 THR A O 1
ATOM 646 N N . LEU A 1 81 ? 10.512 0.107 -6.280 1.00 94.25 81 LEU A N 1
ATOM 647 C CA . LEU A 1 81 ? 10.479 -0.704 -7.489 1.00 94.25 81 LEU A CA 1
ATOM 648 C C . LEU A 1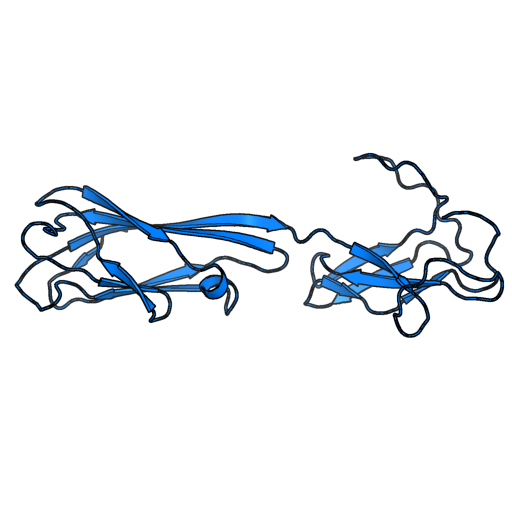 81 ? 11.788 -0.460 -8.228 1.00 94.25 81 LEU A C 1
ATOM 650 O O . LEU A 1 81 ? 11.998 0.644 -8.751 1.00 94.25 81 LEU A O 1
ATOM 654 N N . ASN A 1 82 ? 12.674 -1.453 -8.245 1.00 95.31 82 ASN A N 1
ATOM 655 C CA . ASN A 1 82 ? 13.992 -1.312 -8.853 1.00 95.31 82 ASN A CA 1
ATOM 656 C C . ASN A 1 82 ? 13.928 -1.742 -10.311 1.00 95.31 82 ASN A C 1
ATOM 658 O O . ASN A 1 82 ? 13.670 -2.906 -10.614 1.00 95.31 82 ASN A O 1
ATOM 662 N N . VAL A 1 83 ? 14.174 -0.802 -11.216 1.00 96.69 83 VAL A N 1
ATOM 663 C CA . VAL A 1 83 ? 14.163 -1.043 -12.656 1.00 96.69 83 VAL A CA 1
ATOM 664 C C . VAL A 1 83 ? 15.595 -1.134 -13.157 1.00 96.69 83 VAL A C 1
ATOM 666 O O . VAL A 1 83 ? 16.435 -0.308 -12.799 1.00 96.69 83 VAL A O 1
ATOM 669 N N . TRP A 1 84 ? 15.861 -2.125 -13.999 1.00 96.44 84 TRP A N 1
ATOM 670 C CA . TRP A 1 84 ? 17.128 -2.296 -14.698 1.00 96.44 84 TRP A CA 1
ATOM 671 C C . TRP A 1 84 ? 16.875 -2.476 -16.193 1.00 96.44 84 TRP A C 1
ATOM 673 O O . TRP A 1 84 ? 16.000 -3.254 -16.576 1.00 96.44 84 TRP A O 1
ATOM 683 N N . LEU A 1 85 ? 17.639 -1.766 -17.018 1.00 95.31 85 LEU A N 1
ATOM 684 C CA . LEU A 1 85 ? 17.656 -1.914 -18.466 1.00 95.31 85 LEU A CA 1
ATOM 685 C C . LEU A 1 85 ? 18.995 -2.523 -18.894 1.00 95.31 85 LEU A C 1
ATOM 687 O O . LEU A 1 85 ? 20.052 -1.951 -18.629 1.00 95.31 85 LEU A O 1
ATOM 691 N N . ASP A 1 86 ? 18.909 -3.680 -19.540 1.00 93.94 86 ASP A N 1
ATOM 692 C CA . ASP A 1 86 ? 20.004 -4.397 -20.199 1.00 93.94 86 ASP A CA 1
ATOM 693 C C . ASP A 1 86 ? 19.896 -4.101 -21.696 1.00 93.94 86 ASP A C 1
ATOM 695 O O . ASP A 1 86 ? 18.927 -4.521 -22.338 1.00 93.94 86 ASP A O 1
ATOM 699 N N . ILE A 1 87 ? 20.806 -3.268 -22.197 1.00 90.69 87 ILE A N 1
ATOM 700 C CA . ILE A 1 87 ? 20.692 -2.645 -23.522 1.00 90.69 87 ILE A CA 1
ATOM 701 C C . ILE A 1 87 ? 21.303 -3.561 -24.568 1.00 90.69 87 ILE A C 1
ATOM 703 O O . ILE A 1 87 ? 22.374 -4.126 -24.345 1.00 90.69 87 ILE A O 1
ATOM 707 N N . ASP A 1 88 ? 20.649 -3.626 -25.730 1.00 84.81 88 ASP A N 1
ATOM 708 C CA . ASP A 1 88 ? 21.152 -4.289 -26.923 1.00 84.81 88 ASP A CA 1
ATOM 709 C C . ASP A 1 88 ? 21.609 -5.716 -26.605 1.00 84.81 88 ASP A C 1
ATOM 711 O O . ASP A 1 88 ? 22.796 -6.003 -26.540 1.00 84.81 88 ASP A O 1
ATOM 715 N N . VAL A 1 89 ? 20.680 -6.641 -26.378 1.00 84.31 89 VAL A N 1
ATOM 716 C CA . VAL A 1 89 ? 20.976 -8.064 -26.167 1.00 84.31 89 VAL A CA 1
ATOM 717 C C . VAL A 1 89 ? 20.794 -8.816 -27.498 1.00 84.31 89 VAL A C 1
ATOM 719 O O . VAL A 1 89 ? 19.670 -8.884 -27.992 1.00 84.31 89 VAL A O 1
ATOM 722 N N . PRO A 1 90 ? 21.828 -9.459 -28.100 1.00 78.75 90 PRO A N 1
ATOM 723 C CA . PRO A 1 90 ? 23.153 -9.808 -27.566 1.00 78.75 90 PRO A CA 1
ATOM 724 C C . PRO A 1 90 ? 24.335 -8.947 -28.088 1.00 78.75 90 PRO A C 1
ATOM 726 O O . PRO A 1 90 ? 25.322 -9.486 -28.593 1.00 78.75 90 PRO A O 1
ATOM 729 N N . GLN A 1 91 ? 24.267 -7.634 -27.921 1.00 79.00 91 GLN A N 1
ATOM 730 C CA . GLN A 1 91 ? 25.286 -6.601 -28.163 1.00 79.00 91 GLN A CA 1
ATOM 731 C C . GLN A 1 91 ? 25.688 -6.482 -29.630 1.00 79.00 91 GLN A C 1
ATOM 733 O O . GLN A 1 91 ? 26.781 -6.869 -30.057 1.00 79.00 91 GLN A O 1
ATOM 738 N N . THR A 1 92 ? 24.757 -5.966 -30.422 1.00 84.00 92 THR A N 1
ATOM 739 C CA . THR A 1 92 ? 24.825 -5.852 -31.880 1.00 84.00 92 THR A CA 1
ATOM 740 C C . THR A 1 92 ? 25.096 -4.434 -32.402 1.00 84.00 92 THR A C 1
ATOM 742 O O . THR A 1 92 ? 25.310 -4.266 -33.605 1.00 84.00 92 THR A O 1
ATOM 745 N N . GLY A 1 93 ? 25.237 -3.453 -31.510 1.00 86.25 93 GLY A N 1
ATOM 746 C CA . GLY A 1 93 ? 25.640 -2.073 -31.772 1.00 86.25 93 GLY A CA 1
ATOM 747 C C . GLY A 1 93 ? 24.511 -1.040 -31.728 1.00 86.25 93 GLY A C 1
ATOM 748 O O . GLY A 1 93 ? 24.718 0.059 -32.251 1.00 86.25 93 GLY A O 1
ATOM 749 N N . PHE A 1 94 ? 23.356 -1.372 -31.149 1.00 88.19 94 PHE A N 1
ATOM 750 C CA . PHE A 1 94 ? 22.222 -0.451 -31.038 1.00 88.19 94 PHE A CA 1
ATOM 751 C C . PHE A 1 94 ? 22.383 0.525 -29.860 1.00 88.19 94 PHE A C 1
ATOM 753 O O . PHE A 1 94 ? 23.220 0.332 -28.974 1.00 88.19 94 PHE A O 1
ATOM 760 N N . ASN A 1 95 ? 21.660 1.644 -29.894 1.00 88.62 95 ASN A N 1
ATOM 761 C CA . ASN A 1 95 ? 21.703 2.650 -28.836 1.00 88.62 95 ASN A CA 1
ATOM 762 C C . ASN A 1 95 ? 20.288 3.111 -28.538 1.00 88.62 95 ASN A C 1
ATOM 764 O O . ASN A 1 95 ? 19.512 3.338 -29.452 1.00 88.62 95 ASN A O 1
ATOM 768 N N . VAL A 1 96 ? 20.027 3.412 -27.272 1.00 91.25 96 VAL A N 1
ATOM 769 C CA . VAL A 1 96 ? 18.719 3.880 -26.833 1.00 91.25 96 VAL A CA 1
ATOM 770 C C . VAL A 1 96 ? 18.860 5.188 -26.064 1.00 91.25 96 VAL A C 1
ATOM 772 O O . VAL A 1 96 ? 19.836 5.433 -25.343 1.00 91.25 96 VAL A O 1
ATOM 775 N N . THR A 1 97 ? 17.869 6.065 -26.210 1.00 93.81 97 THR A N 1
ATOM 776 C CA . THR A 1 97 ? 17.707 7.229 -25.325 1.00 93.81 97 THR A CA 1
ATOM 777 C C . THR A 1 97 ? 16.398 7.110 -24.572 1.00 93.81 97 THR A C 1
ATOM 779 O O . THR A 1 97 ? 15.354 6.979 -25.199 1.00 93.81 97 THR A O 1
ATOM 782 N N . ILE A 1 98 ? 16.426 7.203 -23.244 1.00 94.19 98 ILE A N 1
ATOM 783 C CA . ILE A 1 98 ? 15.202 7.301 -22.437 1.00 94.19 98 ILE A CA 1
ATOM 784 C C . ILE A 1 98 ? 14.869 8.772 -22.208 1.00 94.19 98 ILE A C 1
ATOM 786 O O . ILE A 1 98 ? 15.764 9.548 -21.888 1.00 94.19 98 ILE A O 1
ATOM 790 N N . ASP A 1 99 ? 13.592 9.143 -22.333 1.00 95.44 99 ASP A N 1
ATOM 791 C CA . ASP A 1 99 ? 13.070 10.415 -21.809 1.00 95.44 99 ASP A CA 1
ATOM 792 C C . ASP A 1 99 ? 12.513 10.188 -20.403 1.00 95.44 99 ASP A C 1
ATOM 794 O O . ASP A 1 99 ? 12.952 10.791 -19.425 1.00 95.44 99 ASP A O 1
ATOM 798 N N . TYR A 1 100 ? 11.556 9.275 -20.240 1.00 95.94 100 TYR A N 1
ATOM 799 C CA . TYR A 1 100 ? 10.951 9.078 -18.931 1.00 95.94 100 TYR A CA 1
ATOM 800 C C . TYR A 1 100 ? 10.618 7.627 -18.621 1.00 95.94 100 TYR A C 1
ATOM 802 O O . TYR A 1 100 ? 10.392 6.792 -19.492 1.00 95.94 100 TYR A O 1
ATOM 810 N N . SER A 1 101 ? 10.521 7.370 -17.319 1.00 96.81 101 SER A N 1
ATOM 811 C CA . SER A 1 101 ? 9.924 6.176 -16.747 1.00 96.81 101 SER A CA 1
ATOM 812 C C . SER A 1 101 ? 8.851 6.602 -15.750 1.00 96.81 101 SER A C 1
ATOM 814 O O . SER A 1 101 ? 9.065 7.523 -14.960 1.00 96.81 101 SER A O 1
ATOM 816 N N . GLN A 1 102 ? 7.688 5.960 -15.787 1.00 97.31 102 GLN A N 1
ATOM 817 C CA . GLN A 1 102 ? 6.554 6.267 -14.925 1.00 97.31 102 GLN A CA 1
ATOM 818 C C . GLN A 1 102 ? 5.958 4.982 -14.354 1.00 97.31 102 GLN A C 1
ATOM 820 O O . GLN A 1 102 ? 5.500 4.121 -15.102 1.00 97.31 102 GLN A O 1
ATOM 825 N N . LEU A 1 103 ? 5.894 4.900 -13.025 1.00 97.19 103 LEU A N 1
ATOM 826 C CA . LEU A 1 103 ? 5.077 3.920 -12.319 1.00 97.19 103 LEU A CA 1
ATOM 827 C C . LEU A 1 103 ? 3.660 4.479 -12.124 1.00 97.19 103 LEU A C 1
ATOM 829 O O . LEU A 1 103 ? 3.477 5.536 -11.515 1.00 97.19 103 LEU A O 1
ATOM 833 N N . ARG A 1 104 ? 2.653 3.764 -12.624 1.00 96.81 104 ARG A N 1
ATOM 834 C CA . ARG A 1 104 ? 1.236 4.001 -12.328 1.00 96.81 104 ARG A CA 1
ATOM 835 C C . ARG A 1 104 ? 0.706 2.863 -11.470 1.00 96.81 104 ARG A C 1
ATOM 837 O O . ARG A 1 104 ? 0.935 1.700 -11.781 1.00 96.81 104 ARG A O 1
ATOM 844 N N . THR A 1 105 ? -0.019 3.207 -10.414 1.00 96.12 105 THR A N 1
ATOM 845 C CA . THR A 1 105 ? -0.681 2.247 -9.531 1.00 96.12 105 THR A CA 1
ATOM 846 C C . THR A 1 105 ? -2.152 2.602 -9.396 1.00 96.12 105 THR A C 1
ATOM 848 O O . THR A 1 105 ? -2.518 3.775 -9.273 1.00 96.12 105 THR A O 1
ATOM 851 N N . HIS A 1 106 ? -2.995 1.580 -9.397 1.00 96.00 106 HIS A N 1
ATOM 852 C CA . HIS 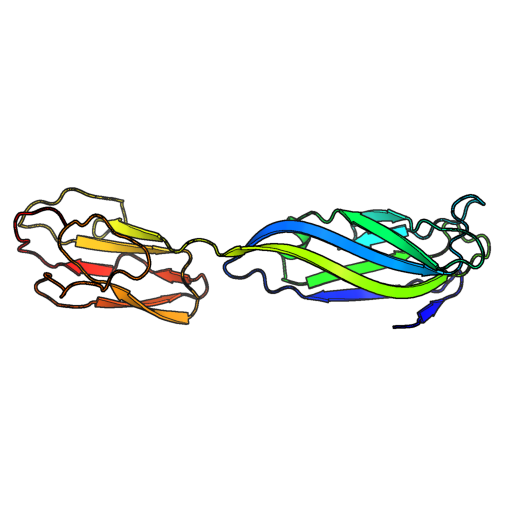A 1 106 ? -4.395 1.684 -9.026 1.00 96.00 106 HIS A CA 1
ATOM 853 C C . HIS A 1 106 ? -4.572 1.025 -7.663 1.00 96.00 106 HIS A C 1
ATOM 855 O O . HIS A 1 106 ? -4.238 -0.145 -7.470 1.00 96.00 106 HIS A O 1
ATOM 861 N N . TRP A 1 107 ? -5.047 1.801 -6.696 1.00 95.31 107 TRP A N 1
ATOM 862 C CA . TRP A 1 107 ? -5.109 1.392 -5.303 1.00 95.31 107 TRP A CA 1
ATOM 863 C C . TRP A 1 107 ? -6.310 2.012 -4.591 1.00 95.31 107 TRP A C 1
ATOM 865 O O . TRP A 1 107 ? -6.840 3.032 -5.033 1.00 95.31 107 TRP A O 1
ATOM 875 N N . ASP A 1 108 ? -6.686 1.409 -3.469 1.00 92.88 108 ASP A N 1
ATOM 876 C CA . ASP A 1 108 ? -7.633 1.958 -2.497 1.00 92.88 108 ASP A CA 1
ATOM 877 C C . ASP A 1 108 ? -7.065 1.823 -1.077 1.00 92.88 108 ASP A C 1
ATOM 879 O O . ASP A 1 108 ? -6.072 1.123 -0.848 1.00 92.88 108 ASP A O 1
ATOM 883 N N . TRP A 1 109 ? -7.665 2.516 -0.119 1.00 87.69 109 TRP A N 1
ATOM 884 C CA . TRP A 1 109 ? -7.356 2.336 1.292 1.00 87.69 109 TRP A CA 1
ATOM 885 C C . TRP A 1 109 ? -7.909 0.999 1.782 1.00 87.69 109 TRP A C 1
ATOM 887 O O . TRP A 1 109 ? -9.012 0.586 1.421 1.00 87.69 109 TRP A O 1
ATOM 897 N N . ILE A 1 110 ? -7.159 0.329 2.657 1.00 86.88 110 ILE A N 1
ATOM 898 C CA . ILE A 1 110 ? -7.740 -0.729 3.480 1.00 86.88 110 ILE A CA 1
ATOM 899 C C . ILE A 1 110 ? -8.825 -0.059 4.325 1.00 86.88 110 ILE A C 1
ATOM 901 O O . ILE A 1 110 ? -8.536 0.867 5.079 1.00 86.88 110 ILE A O 1
ATOM 905 N N . ALA A 1 111 ? -10.075 -0.496 4.171 1.00 89.56 111 ALA A N 1
ATOM 906 C CA . ALA A 1 111 ? -11.165 0.029 4.978 1.00 89.56 111 ALA A CA 1
ATOM 907 C C . ALA A 1 111 ? -10.884 -0.270 6.462 1.00 89.56 111 ALA A C 1
ATOM 909 O O . ALA A 1 111 ? -10.646 -1.436 6.795 1.00 89.56 111 ALA A O 1
ATOM 910 N N . PRO A 1 112 ? -10.922 0.738 7.353 1.00 92.06 112 PRO A N 1
ATOM 911 C CA . PRO A 1 112 ? -10.821 0.493 8.780 1.00 92.06 112 PRO A CA 1
ATOM 912 C C . PRO A 1 112 ? -11.979 -0.387 9.250 1.00 92.06 112 PRO A C 1
ATOM 914 O O . PRO A 1 112 ? -13.133 -0.165 8.875 1.00 92.06 112 PRO A O 1
ATOM 917 N N . VAL A 1 113 ? -11.677 -1.372 10.089 1.00 93.56 113 VAL A N 1
ATOM 918 C CA . VAL A 1 113 ? -12.671 -2.255 10.700 1.00 93.56 113 VAL A CA 1
ATOM 919 C C . VAL A 1 113 ? -12.446 -2.274 12.203 1.00 93.56 113 VAL A C 1
ATOM 921 O O . VAL A 1 113 ? -11.337 -2.534 12.665 1.00 93.56 113 VAL A O 1
ATOM 924 N N . GLY A 1 114 ? -13.510 -2.035 12.964 1.00 95.25 114 GLY A N 1
ATOM 925 C CA . GLY A 1 114 ? -13.576 -2.299 14.398 1.00 95.25 114 GLY A CA 1
ATOM 926 C C . GLY A 1 114 ? -14.605 -3.392 14.666 1.00 95.25 114 GLY A C 1
ATOM 927 O O . GLY A 1 114 ? -15.653 -3.405 14.026 1.00 95.25 114 GLY A O 1
ATOM 928 N N . ASN A 1 115 ? -14.308 -4.312 15.582 1.00 97.06 115 ASN A N 1
ATOM 929 C CA . ASN A 1 115 ? -15.249 -5.354 15.996 1.00 97.06 115 ASN A CA 1
ATOM 930 C C . ASN A 1 115 ? -15.276 -5.481 17.517 1.00 97.06 115 ASN A C 1
ATOM 932 O O . ASN A 1 115 ? -14.233 -5.357 18.163 1.00 97.06 115 ASN A O 1
ATOM 936 N N . SER A 1 116 ? -16.444 -5.805 18.067 1.00 97.44 116 SER A N 1
ATOM 937 C CA . SER A 1 116 ? -16.588 -6.184 19.468 1.00 97.44 116 SER A CA 1
ATOM 938 C C . SER A 1 116 ? -16.062 -7.600 19.724 1.00 97.44 116 SER A C 1
ATOM 940 O O . SER A 1 116 ? -16.191 -8.513 18.900 1.00 97.44 116 SER A O 1
ATOM 942 N N . THR A 1 117 ? -15.422 -7.784 20.876 1.00 98.38 117 THR A N 1
ATOM 943 C CA . THR A 1 117 ? -14.782 -9.035 21.288 1.00 98.38 117 THR A CA 1
ATOM 944 C C . THR A 1 117 ? -14.978 -9.328 22.774 1.00 98.38 117 THR A C 1
ATOM 946 O O . THR A 1 117 ? -15.505 -8.513 23.540 1.00 98.38 117 THR A O 1
ATOM 949 N N . ASP A 1 118 ? -14.543 -10.511 23.202 1.00 97.88 118 ASP A N 1
ATOM 950 C CA . ASP A 1 118 ? -14.184 -10.766 24.599 1.00 97.88 118 ASP A CA 1
ATOM 951 C C . ASP A 1 118 ? -12.766 -10.254 24.939 1.00 97.88 118 ASP A C 1
ATOM 953 O O . ASP A 1 118 ? -12.087 -9.645 24.105 1.00 97.88 118 ASP A O 1
ATOM 957 N N . ASP A 1 119 ? -12.315 -10.499 26.172 1.00 97.56 119 ASP A N 1
ATOM 958 C CA . ASP A 1 119 ? -11.002 -10.085 26.687 1.00 97.56 119 ASP A CA 1
ATOM 959 C C . ASP A 1 119 ? -9.819 -10.784 25.997 1.00 97.56 119 ASP A C 1
ATOM 961 O O . ASP A 1 119 ? -8.677 -10.335 26.112 1.00 97.56 119 ASP A O 1
ATOM 965 N N . THR A 1 120 ? -10.080 -11.863 25.255 1.00 97.31 120 THR A N 1
ATOM 966 C CA . THR A 1 120 ? -9.075 -12.597 24.476 1.00 97.31 120 THR A CA 1
ATOM 967 C C . THR A 1 120 ? -9.009 -12.157 23.014 1.00 97.31 120 THR A C 1
ATOM 969 O O . THR A 1 120 ? -8.113 -12.590 22.288 1.00 97.31 120 THR A O 1
ATOM 972 N N . GLY A 1 121 ? -9.924 -11.284 22.578 1.00 96.69 121 GLY A N 1
ATOM 973 C CA . GLY A 1 121 ? -10.022 -10.823 21.193 1.00 96.69 121 GLY A CA 1
ATOM 974 C C . GLY A 1 121 ? -10.836 -11.734 20.281 1.00 96.69 121 GLY A C 1
ATOM 975 O O . GLY A 1 121 ? -10.789 -11.565 19.062 1.00 96.69 121 GLY A O 1
ATOM 976 N N . MET A 1 122 ? -11.586 -12.697 20.827 1.00 97.50 122 MET A N 1
ATOM 977 C CA . MET A 1 122 ? -12.531 -13.463 20.017 1.00 97.50 122 MET A CA 1
ATOM 978 C C . MET A 1 122 ? -13.776 -12.627 19.729 1.00 97.50 122 MET A C 1
ATOM 980 O O . MET A 1 122 ? -14.367 -12.056 20.645 1.00 97.50 122 MET A O 1
ATOM 984 N N . LEU A 1 123 ? -14.174 -12.584 18.452 1.00 97.94 123 LEU A N 1
ATOM 985 C CA . LEU A 1 123 ? -15.356 -11.858 17.983 1.00 97.94 123 LEU A CA 1
ATOM 986 C C . LEU A 1 123 ? -16.611 -12.289 18.740 1.00 97.94 123 LEU A C 1
ATOM 988 O O . LEU A 1 123 ? -16.864 -13.488 18.917 1.00 97.94 123 LEU A O 1
ATOM 992 N N . LYS A 1 124 ? -17.398 -11.303 19.167 1.00 97.75 124 LYS A N 1
ATOM 993 C CA . LYS A 1 124 ? -18.614 -11.524 19.939 1.00 97.75 124 LYS A CA 1
ATOM 994 C C . LYS A 1 124 ? -19.570 -10.347 19.772 1.00 97.75 124 LYS A C 1
ATOM 996 O O . LYS A 1 124 ? -19.176 -9.206 19.968 1.00 97.75 124 LYS A O 1
ATOM 1001 N N . ASP A 1 125 ? -20.840 -10.662 19.521 1.00 95.81 125 ASP A N 1
ATOM 1002 C CA . ASP A 1 125 ? -21.883 -9.655 19.247 1.00 95.81 125 ASP A CA 1
ATOM 1003 C C . ASP A 1 125 ? -23.080 -9.757 20.213 1.00 95.81 125 ASP A C 1
ATOM 1005 O O . ASP A 1 125 ? -24.051 -9.017 20.108 1.00 95.81 125 ASP A O 1
ATOM 1009 N N . VAL A 1 126 ? -23.050 -10.699 21.166 1.00 97.06 126 VAL A N 1
ATOM 1010 C CA . VAL A 1 126 ? -24.118 -10.890 22.162 1.00 97.06 126 VAL A CA 1
ATOM 1011 C C . VAL A 1 126 ? -23.504 -11.025 23.543 1.00 97.06 126 VAL A C 1
ATOM 1013 O O . VAL A 1 126 ? -22.736 -11.955 23.791 1.00 97.06 126 VAL A O 1
ATOM 1016 N N . TYR A 1 127 ? -23.891 -10.131 24.450 1.00 97.94 127 TYR A N 1
ATOM 1017 C CA . TYR A 1 127 ? -23.331 -10.033 25.794 1.00 97.94 127 TYR A CA 1
ATOM 1018 C C . TYR A 1 127 ? -24.416 -10.146 26.867 1.00 97.94 127 TYR A C 1
ATOM 1020 O O . TYR A 1 127 ? -25.524 -9.626 26.736 1.00 97.94 127 TYR A O 1
ATOM 1028 N N . GLY A 1 128 ? -24.092 -10.823 27.965 1.00 97.88 128 GLY A N 1
ATOM 1029 C CA . GLY A 1 128 ? -24.856 -10.751 29.203 1.00 97.88 128 GLY A CA 1
ATOM 1030 C C . GLY A 1 128 ? -24.556 -9.457 29.960 1.00 97.88 128 GLY A C 1
ATOM 103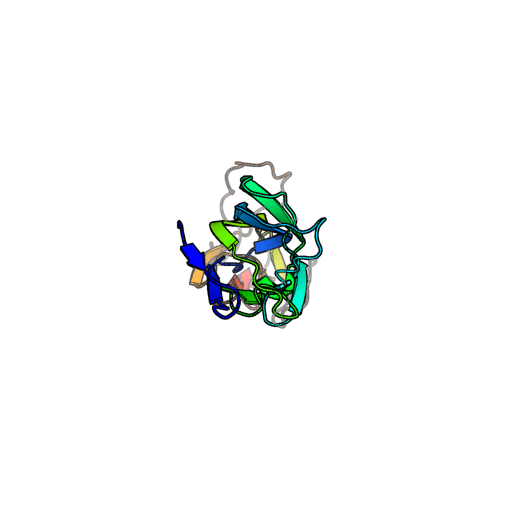1 O O . GLY A 1 128 ? -23.446 -8.943 29.920 1.00 97.88 128 GLY A O 1
ATOM 1032 N N . VAL A 1 129 ? -25.513 -8.967 30.751 1.00 97.06 129 VAL A N 1
ATOM 1033 C CA . VAL A 1 129 ? -25.366 -7.701 31.505 1.00 97.06 129 VAL A CA 1
ATOM 1034 C C . VAL A 1 129 ? -24.234 -7.684 32.543 1.00 97.06 129 VAL A C 1
ATOM 1036 O O . VAL A 1 129 ? -23.918 -6.630 33.077 1.00 97.06 129 VAL A O 1
ATOM 1039 N N . GLN A 1 130 ? -23.651 -8.839 32.874 1.00 97.62 130 GLN A N 1
ATOM 1040 C CA . GLN A 1 130 ? -22.504 -8.966 33.787 1.00 97.62 130 GLN A CA 1
ATOM 1041 C C . GLN A 1 130 ? -21.167 -9.079 33.051 1.00 97.62 130 GLN A C 1
ATOM 1043 O O . GLN A 1 130 ? -20.130 -9.214 33.694 1.00 97.62 130 GLN A O 1
ATOM 1048 N N . GLU A 1 131 ? -21.192 -9.082 31.723 1.00 98.00 131 GLU A N 1
ATOM 1049 C CA . GLU A 1 131 ? -19.995 -9.170 30.902 1.00 98.00 131 GLU A CA 1
ATOM 1050 C C . GLU A 1 131 ? -19.447 -7.777 30.593 1.00 98.00 131 GLU A C 1
ATOM 1052 O O . GLU A 1 131 ? -20.109 -6.760 30.799 1.00 98.00 131 GLU A O 1
ATOM 1057 N N . THR A 1 132 ? -18.212 -7.762 30.109 1.00 98.06 132 THR A N 1
ATOM 1058 C CA . THR A 1 132 ? -17.511 -6.571 29.639 1.00 98.06 132 THR A CA 1
ATOM 1059 C C . THR A 1 132 ? -17.332 -6.700 28.133 1.00 98.06 132 THR A C 1
ATOM 1061 O O . THR A 1 132 ? -17.024 -7.789 27.641 1.00 98.06 132 THR A O 1
ATOM 1064 N N . VAL A 1 133 ? -17.518 -5.598 27.413 1.00 98.19 133 VAL A N 1
ATOM 1065 C CA . VAL A 1 133 ? -17.280 -5.523 25.970 1.00 98.19 133 VAL A CA 1
ATOM 1066 C C . VAL A 1 133 ? -15.864 -5.017 25.736 1.00 98.19 133 VAL A C 1
ATOM 1068 O O . VAL A 1 133 ? -15.450 -4.003 26.309 1.00 98.19 133 VAL A O 1
ATOM 1071 N N . TYR A 1 134 ? -15.133 -5.732 24.891 1.00 98.50 134 TYR A N 1
ATOM 1072 C CA . TYR A 1 134 ? -13.844 -5.308 24.366 1.00 98.50 134 TYR A CA 1
ATOM 1073 C C . TYR A 1 134 ? -13.981 -5.008 22.875 1.00 98.50 134 TYR A C 1
ATOM 1075 O O . TYR A 1 134 ? -14.960 -5.415 22.253 1.00 98.50 134 TYR A O 1
ATOM 1083 N N . ALA A 1 135 ? -13.012 -4.310 22.299 1.00 98.06 135 ALA A N 1
ATOM 1084 C CA . ALA A 1 135 ? -12.919 -4.115 20.863 1.00 98.06 135 ALA A CA 1
ATOM 1085 C C . ALA A 1 135 ? -11.505 -4.363 20.356 1.00 98.06 135 ALA A C 1
ATOM 1087 O O . ALA A 1 135 ? -10.525 -4.092 21.050 1.00 98.06 135 ALA A O 1
ATOM 1088 N N . VAL A 1 136 ? -11.429 -4.830 19.117 1.00 98.12 136 VAL A N 1
ATOM 1089 C CA . VAL A 1 136 ? -10.210 -4.886 18.304 1.00 98.12 136 VAL A CA 1
ATOM 1090 C C . VAL A 1 136 ? -10.433 -4.083 17.033 1.00 98.12 136 VAL A C 1
ATOM 1092 O O . VAL A 1 136 ? -11.575 -3.914 16.594 1.00 98.12 136 VAL A O 1
ATOM 1095 N N . GLY A 1 137 ? -9.353 -3.657 16.386 1.00 96.62 137 GLY A N 1
ATOM 1096 C CA . GLY A 1 137 ? -9.477 -3.045 15.073 1.00 96.62 137 GLY A CA 1
ATOM 1097 C C . GLY A 1 137 ? -8.215 -3.086 14.233 1.00 96.62 137 GLY A C 1
ATOM 1098 O O . GLY A 1 137 ? -7.111 -3.325 14.726 1.00 96.62 137 GLY A O 1
ATOM 1099 N N . SER A 1 138 ? -8.412 -2.897 12.934 1.00 94.12 138 SER A N 1
ATOM 1100 C CA . SER A 1 138 ? -7.379 -2.959 11.904 1.00 94.12 138 SER A CA 1
ATOM 1101 C C . SER A 1 138 ? -7.722 -2.058 10.718 1.00 94.12 138 SER A C 1
ATOM 1103 O O . SER A 1 138 ? -8.865 -1.634 10.557 1.00 94.12 138 SER A O 1
ATOM 1105 N N . GLY A 1 139 ? -6.724 -1.753 9.885 1.00 91.62 139 GLY A N 1
ATOM 1106 C CA . GLY A 1 139 ? -6.905 -0.903 8.703 1.00 91.62 139 GLY A CA 1
ATOM 1107 C C . GLY A 1 139 ? -6.990 0.595 9.012 1.00 91.62 139 GLY A C 1
ATOM 1108 O O . GLY A 1 139 ? -7.279 1.383 8.118 1.00 91.62 139 GLY A O 1
ATOM 1109 N N . PHE A 1 140 ? -6.736 1.005 10.256 1.00 92.31 140 PHE A N 1
ATOM 1110 C CA . PHE A 1 140 ? -6.618 2.415 10.622 1.00 92.31 140 PHE A CA 1
ATOM 1111 C C . PHE A 1 140 ? -5.262 2.979 10.159 1.00 92.31 140 PHE A C 1
ATOM 1113 O O . PHE A 1 140 ? -4.345 2.210 9.857 1.00 92.31 140 PHE A O 1
ATOM 1120 N N . PRO A 1 141 ? -5.082 4.313 10.098 1.00 90.50 141 PRO A N 1
ATOM 1121 C CA . PRO A 1 141 ? -3.742 4.887 10.010 1.00 90.50 141 PRO A CA 1
ATOM 1122 C C . PRO A 1 141 ? -2.860 4.365 11.155 1.00 90.50 141 PRO A C 1
ATOM 1124 O O . PRO A 1 141 ? -3.365 4.079 12.234 1.00 90.50 141 PRO A O 1
ATOM 1127 N N . ALA A 1 142 ? -1.559 4.213 10.917 1.00 91.19 142 ALA A N 1
ATOM 1128 C CA . ALA A 1 142 ? -0.612 3.785 11.945 1.00 91.19 142 ALA A CA 1
ATOM 1129 C C . ALA A 1 142 ? -0.203 4.955 12.854 1.00 91.19 142 ALA A C 1
ATOM 1131 O O . ALA A 1 142 ? -0.114 6.086 12.374 1.00 91.19 142 ALA A O 1
ATOM 1132 N N . ASP A 1 143 ? 0.119 4.663 14.122 1.00 93.81 143 ASP A N 1
ATOM 1133 C CA . ASP A 1 143 ? 0.626 5.640 15.110 1.00 93.81 143 ASP A CA 1
ATOM 1134 C C . ASP A 1 143 ? -0.321 6.841 15.345 1.00 93.81 143 ASP A C 1
ATOM 1136 O O . ASP A 1 143 ? 0.109 7.984 15.513 1.00 93.81 143 ASP A O 1
ATOM 1140 N N . VAL A 1 144 ? -1.639 6.602 15.327 1.00 95.50 144 VAL A N 1
ATOM 1141 C CA . VAL A 1 144 ? -2.663 7.617 15.617 1.00 95.50 144 VAL A CA 1
ATOM 1142 C C . VAL A 1 144 ? -3.566 7.208 16.774 1.00 95.50 144 VAL A C 1
ATOM 1144 O O . VAL A 1 144 ? -3.776 6.025 17.046 1.00 95.50 144 VAL A O 1
ATOM 1147 N N . ASP A 1 145 ? -4.144 8.212 17.428 1.00 97.38 145 ASP A N 1
ATOM 1148 C CA . ASP A 1 145 ? -5.231 8.017 18.381 1.00 97.38 145 ASP A CA 1
ATOM 1149 C C . ASP A 1 145 ? -6.571 7.924 17.638 1.00 97.38 145 ASP A C 1
ATOM 1151 O O . ASP A 1 145 ? -6.857 8.724 16.741 1.00 97.38 145 ASP A O 1
ATOM 1155 N N . ILE A 1 146 ? -7.399 6.960 18.032 1.00 95.81 146 ILE A N 1
ATOM 1156 C CA . ILE A 1 146 ? -8.779 6.802 17.570 1.00 95.81 146 ILE A CA 1
ATOM 1157 C C . ILE A 1 146 ? -9.723 6.769 18.770 1.00 95.81 146 ILE A C 1
ATOM 1159 O O . ILE A 1 146 ? -9.412 6.181 19.805 1.00 95.81 146 ILE A O 1
ATOM 1163 N N . ASP A 1 147 ? -10.894 7.375 18.607 1.00 96.88 147 ASP A N 1
ATOM 1164 C CA . ASP A 1 147 ? -11.954 7.361 19.609 1.00 96.88 147 ASP A CA 1
ATOM 1165 C C . ASP A 1 147 ? -12.976 6.272 19.274 1.00 96.88 147 ASP A C 1
ATOM 1167 O O . ASP A 1 147 ? -13.493 6.202 18.155 1.00 96.88 147 ASP A O 1
ATOM 1171 N N . ILE A 1 148 ? -13.277 5.428 20.257 1.00 96.81 148 ILE A N 1
ATOM 1172 C CA . ILE A 1 148 ? -14.298 4.388 20.178 1.00 96.81 148 ILE A CA 1
ATOM 1173 C C . ILE A 1 148 ? -15.509 4.847 20.982 1.00 96.81 148 ILE A C 1
ATOM 1175 O O . ILE A 1 148 ? -15.391 5.206 22.157 1.00 96.81 148 ILE A O 1
ATOM 1179 N N . TYR A 1 149 ? -16.666 4.804 20.324 1.00 97.12 149 TYR A N 1
ATOM 1180 C CA . TYR A 1 149 ? -17.955 5.159 20.893 1.00 97.12 149 TYR A CA 1
ATOM 1181 C C . TYR A 1 149 ? -18.844 3.926 20.947 1.00 97.12 149 TYR A C 1
ATOM 1183 O O . TYR A 1 149 ? -18.992 3.215 19.952 1.00 97.12 149 TYR A O 1
ATOM 1191 N N . VAL A 1 150 ? -19.492 3.725 22.082 1.00 96.56 150 VAL A N 1
ATOM 1192 C CA . VAL A 1 150 ? -20.635 2.832 22.213 1.00 96.56 150 VAL A CA 1
ATOM 1193 C C . VAL A 1 150 ? -21.887 3.683 22.077 1.00 96.56 150 VAL A C 1
ATOM 1195 O O . VAL A 1 150 ? -22.111 4.596 22.869 1.00 96.56 150 VAL A O 1
ATOM 1198 N N . VAL A 1 151 ? -22.732 3.401 21.095 1.00 96.94 151 VAL A N 1
ATOM 1199 C CA . VAL A 1 151 ? -23.971 4.154 20.835 1.00 96.94 151 VAL A CA 1
ATOM 1200 C C . VAL A 1 151 ? -25.099 3.178 20.516 1.00 96.94 151 VAL A C 1
ATOM 1202 O O . VAL A 1 151 ? -24.802 2.020 20.299 1.00 96.94 151 VAL A O 1
ATOM 1205 N N . PRO A 1 152 ? -26.384 3.569 20.540 1.00 96.38 152 PRO A N 1
ATOM 1206 C CA . PRO A 1 152 ? -27.462 2.683 20.095 1.00 96.38 152 PRO A CA 1
ATOM 1207 C C . PRO A 1 152 ? -27.310 2.289 18.620 1.00 96.38 152 PRO A C 1
ATOM 1209 O O . PRO A 1 152 ? -26.818 3.103 17.836 1.00 96.38 152 PRO A O 1
ATOM 1212 N N . ASP A 1 153 ? -27.822 1.115 18.239 1.00 94.88 153 ASP A N 1
ATOM 1213 C CA . ASP A 1 153 ? -27.817 0.675 16.839 1.00 94.88 153 ASP A CA 1
ATOM 1214 C C . ASP A 1 153 ? -28.666 1.617 15.966 1.00 94.88 153 ASP A C 1
ATOM 1216 O O . ASP A 1 153 ? -29.791 2.016 16.307 1.00 94.88 153 ASP A O 1
ATOM 1220 N N . LEU A 1 154 ? -28.098 2.010 14.828 1.00 94.06 154 LEU A N 1
ATOM 1221 C CA . LEU A 1 154 ? -28.635 3.017 13.924 1.00 94.06 154 LE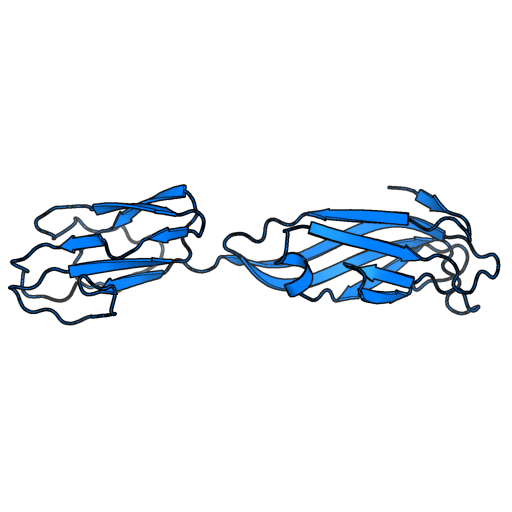U A CA 1
ATOM 1222 C C . LEU A 1 154 ? -28.416 2.601 12.471 1.00 94.06 154 LEU A C 1
ATOM 1224 O O . LEU A 1 154 ? -27.438 1.962 12.097 1.00 94.06 154 LEU A O 1
ATOM 1228 N N . GLN A 1 155 ? -29.309 3.065 11.599 1.00 95.12 155 GLN A N 1
ATOM 1229 C CA . GLN A 1 155 ? -29.075 3.019 10.158 1.00 95.12 155 GLN A CA 1
ATOM 1230 C C . GLN A 1 155 ? -28.080 4.121 9.778 1.00 95.12 155 GLN A C 1
ATOM 1232 O O . GLN A 1 155 ? -28.476 5.246 9.468 1.00 95.12 155 GLN A O 1
ATOM 1237 N N . TRP A 1 156 ? -26.790 3.799 9.844 1.00 92.44 156 TRP A N 1
ATOM 1238 C CA . TRP A 1 156 ? -25.711 4.733 9.545 1.00 92.44 156 TRP A CA 1
ATOM 1239 C C . TRP A 1 156 ? -25.701 5.161 8.079 1.00 92.44 156 TRP A C 1
ATOM 1241 O O . TRP A 1 156 ? -25.795 4.347 7.159 1.00 92.44 156 TRP A O 1
ATOM 1251 N N . THR A 1 157 ? -25.524 6.460 7.860 1.00 94.75 157 THR A N 1
ATOM 1252 C CA . THR A 1 157 ? -25.237 7.037 6.545 1.00 94.75 157 THR A CA 1
ATOM 1253 C C . THR A 1 157 ? -23.944 7.831 6.607 1.00 94.75 157 THR A C 1
ATOM 1255 O O . THR A 1 157 ? -23.544 8.294 7.675 1.00 94.75 157 THR A O 1
ATOM 1258 N N . LEU A 1 158 ? -23.312 8.033 5.451 1.00 90.94 158 LEU A N 1
ATOM 1259 C CA . LEU A 1 158 ? -22.146 8.906 5.347 1.00 90.94 158 LEU A CA 1
ATOM 1260 C C . LEU A 1 158 ? -22.457 10.292 5.942 1.00 90.94 158 LEU A C 1
ATOM 1262 O O . LEU A 1 158 ? -23.570 10.799 5.784 1.00 90.94 158 LEU A O 1
ATOM 1266 N N . ASP A 1 159 ? -21.481 10.863 6.646 1.00 91.56 159 ASP A N 1
ATOM 1267 C CA . ASP A 1 159 ? -21.550 12.161 7.333 1.00 91.56 159 ASP A CA 1
ATOM 1268 C C . ASP A 1 159 ? -22.581 12.264 8.475 1.00 91.56 159 ASP A C 1
ATOM 1270 O O . ASP A 1 159 ? -22.856 13.358 8.979 1.00 91.56 159 ASP A O 1
ATOM 1274 N N . MET A 1 160 ? -23.151 11.141 8.927 1.00 95.31 160 MET A N 1
ATOM 1275 C CA . MET A 1 160 ? -23.996 11.129 10.120 1.00 95.31 160 MET A CA 1
ATOM 1276 C C . MET A 1 160 ? -23.168 11.478 11.363 1.00 95.31 160 MET A C 1
ATOM 1278 O O . MET A 1 160 ? -22.110 10.902 11.608 1.00 95.31 160 MET A O 1
ATOM 1282 N N . ALA A 1 161 ? -23.664 12.419 12.171 1.00 95.19 161 ALA A N 1
ATOM 1283 C CA . ALA A 1 161 ? -23.030 12.761 13.438 1.00 95.19 161 ALA A CA 1
ATOM 1284 C C . ALA A 1 161 ? -23.088 11.572 14.406 1.00 95.19 161 ALA A C 1
ATOM 1286 O O . ALA A 1 161 ? -24.152 10.982 14.602 1.00 95.19 161 ALA A O 1
ATOM 1287 N N . ILE A 1 162 ? -21.954 11.269 15.038 1.00 94.94 162 ILE A N 1
ATOM 1288 C CA . ILE A 1 162 ? -21.861 10.224 16.058 1.00 94.94 162 ILE A CA 1
ATOM 1289 C C . ILE A 1 162 ? -22.665 10.677 17.295 1.00 94.94 162 ILE A C 1
ATOM 1291 O O . ILE A 1 162 ? -22.442 11.793 17.783 1.00 94.94 162 ILE A O 1
ATOM 1295 N N . PRO A 1 163 ? -23.628 9.874 17.791 1.00 96.06 163 PRO A N 1
ATOM 1296 C CA . PRO A 1 163 ? -24.350 10.165 19.026 1.00 96.06 163 PRO A CA 1
ATOM 1297 C C . PRO A 1 163 ? -23.439 10.236 20.255 1.00 96.06 163 PRO A C 1
ATOM 1299 O O . PRO A 1 163 ? -22.263 9.889 20.217 1.00 96.06 163 PRO A O 1
ATOM 1302 N N . ALA A 1 164 ? -24.010 10.670 21.379 1.00 95.81 164 ALA A N 1
ATOM 1303 C CA . ALA A 1 164 ? -23.311 10.597 22.653 1.00 95.81 164 ALA A CA 1
ATOM 1304 C C . ALA A 1 164 ? -23.043 9.137 23.034 1.00 95.81 164 ALA A C 1
ATOM 1306 O O . ALA A 1 164 ? -23.931 8.293 22.901 1.00 95.81 164 ALA A O 1
ATOM 1307 N N . ASP A 1 165 ? -21.843 8.894 23.548 1.00 96.81 165 ASP A N 1
ATOM 1308 C CA . ASP A 1 165 ? -21.451 7.605 24.093 1.00 96.81 165 ASP A CA 1
ATOM 1309 C C . ASP A 1 165 ? -22.380 7.193 25.255 1.00 96.81 165 ASP A C 1
ATOM 1311 O O . ASP A 1 165 ? -22.734 8.021 26.107 1.00 96.81 165 ASP A O 1
ATOM 1315 N N . VAL A 1 166 ? -22.828 5.936 25.247 1.00 96.38 166 VAL A N 1
ATOM 1316 C CA . VAL A 1 166 ? -23.749 5.366 26.244 1.00 96.38 166 VAL A CA 1
ATOM 1317 C C . VAL A 1 166 ? -23.075 4.382 27.196 1.00 96.38 166 VAL A C 1
ATOM 1319 O O . VAL A 1 166 ? -23.756 3.840 28.078 1.00 96.38 166 VAL A O 1
ATOM 1322 N N . SER A 1 167 ? -21.773 4.137 27.039 1.00 95.19 167 SER A N 1
ATOM 1323 C CA . SER A 1 167 ? -21.029 3.300 27.964 1.00 95.19 167 SER A CA 1
ATOM 1324 C C . SER A 1 167 ? -20.901 3.998 29.324 1.00 95.19 167 SER A C 1
ATOM 1326 O O . SER A 1 167 ? -21.070 5.211 29.486 1.00 95.19 167 SER A O 1
ATOM 1328 N N . SER A 1 168 ? -20.641 3.212 30.367 1.00 93.31 168 SER A N 1
ATOM 1329 C CA . SER A 1 168 ? -20.489 3.756 31.721 1.00 93.31 168 SER A CA 1
ATOM 1330 C C . SER A 1 168 ? -19.120 4.394 31.980 1.00 93.31 168 SER A C 1
ATOM 1332 O O . SER A 1 168 ? -18.960 5.087 32.986 1.00 93.31 168 SER A O 1
ATOM 1334 N N . ASP A 1 169 ? -18.135 4.121 31.127 1.00 93.44 169 ASP A N 1
ATOM 1335 C CA . ASP A 1 169 ? -16.769 4.651 31.189 1.00 93.44 169 ASP A CA 1
ATOM 1336 C C . ASP A 1 169 ? -16.519 5.806 30.207 1.00 93.44 169 ASP A C 1
ATOM 1338 O O . ASP A 1 169 ? -15.544 6.538 30.379 1.00 93.44 169 ASP A O 1
ATOM 1342 N N . GLY A 1 170 ? -17.447 6.048 29.278 1.00 95.06 170 GLY A N 1
ATOM 1343 C CA . GLY A 1 170 ? -17.378 7.110 28.284 1.00 95.06 170 GLY A CA 1
ATOM 1344 C C . GLY A 1 170 ? -16.541 6.727 27.065 1.00 95.06 170 GLY A C 1
ATOM 1345 O O . GLY A 1 170 ? -16.221 5.565 26.838 1.00 95.06 170 GLY A O 1
ATOM 1346 N N . ILE A 1 171 ? -16.173 7.743 26.280 1.00 96.88 171 ILE A N 1
ATOM 1347 C CA . ILE A 1 171 ? -15.398 7.574 25.045 1.00 96.88 171 ILE A CA 1
ATOM 1348 C C . ILE A 1 171 ? -14.035 6.961 25.371 1.00 96.88 171 ILE A C 1
ATOM 1350 O O . ILE A 1 171 ? -13.299 7.477 26.218 1.00 96.88 171 ILE A O 1
ATOM 1354 N N . ASN A 1 172 ? -13.688 5.900 24.650 1.00 97.31 172 ASN A N 1
ATOM 1355 C CA . ASN A 1 172 ? -12.424 5.200 24.810 1.00 97.31 172 ASN A CA 1
ATOM 1356 C C . ASN A 1 172 ? -11.454 5.603 23.697 1.00 97.31 172 ASN A C 1
ATOM 1358 O O . ASN A 1 172 ? -11.664 5.257 22.538 1.00 97.31 172 ASN A O 1
ATOM 1362 N N . THR A 1 173 ? -10.376 6.305 24.046 1.00 97.31 173 THR A N 1
ATOM 1363 C CA . THR A 1 173 ? -9.304 6.640 23.099 1.00 97.31 173 THR A CA 1
ATOM 1364 C C . THR A 1 173 ? -8.233 5.554 23.121 1.00 97.31 173 THR A C 1
ATOM 1366 O O . THR A 1 173 ? -7.666 5.257 24.177 1.00 97.31 173 THR A O 1
ATOM 1369 N N . VAL A 1 174 ? -7.928 4.973 21.961 1.00 97.31 174 VAL A N 1
ATOM 1370 C CA . VAL A 1 174 ? -6.873 3.962 21.801 1.00 97.31 174 VAL A CA 1
ATOM 1371 C C . VAL A 1 174 ? -5.852 4.405 20.767 1.00 97.31 174 VAL A C 1
ATOM 1373 O O . VAL A 1 174 ? -6.185 5.100 19.813 1.00 97.31 174 VAL A O 1
ATOM 1376 N N . HIS A 1 175 ? -4.606 3.982 20.956 1.00 97.50 175 HIS A N 1
ATOM 1377 C CA . HIS A 1 175 ? -3.514 4.288 20.043 1.00 97.50 175 HIS A CA 1
ATOM 1378 C C . HIS A 1 175 ? -3.222 3.079 19.152 1.00 97.50 175 HIS A C 1
ATOM 1380 O O . HIS A 1 175 ? -2.986 1.978 19.661 1.00 97.50 175 HIS A O 1
ATOM 1386 N N . THR A 1 176 ? -3.247 3.268 17.836 1.00 96.81 176 THR A N 1
ATOM 1387 C CA . THR A 1 176 ? -2.943 2.211 16.862 1.00 96.81 176 THR A CA 1
ATOM 1388 C C . THR A 1 176 ? -1.446 1.925 16.805 1.00 96.81 176 THR A C 1
ATOM 1390 O O . THR A 1 176 ? -0.635 2.845 16.879 1.00 96.81 176 THR A O 1
ATOM 1393 N N . ASP A 1 177 ? -1.066 0.671 16.590 1.00 95.31 177 ASP A N 1
ATOM 1394 C CA . ASP A 1 177 ? 0.324 0.282 16.380 1.00 95.31 177 ASP A CA 1
ATOM 1395 C C . ASP A 1 177 ? 0.854 0.677 14.985 1.00 95.31 177 ASP A C 1
ATOM 1397 O O . ASP A 1 177 ? 0.177 1.311 14.172 1.00 95.31 177 ASP A O 1
ATOM 1401 N N . VAL A 1 178 ? 2.089 0.264 14.686 1.00 90.94 178 VAL A N 1
ATOM 1402 C CA . VAL A 1 178 ? 2.756 0.515 13.394 1.00 90.94 178 VAL A CA 1
ATOM 1403 C C . VAL A 1 178 ? 2.034 -0.103 12.193 1.00 90.94 178 VAL A C 1
ATOM 1405 O O . VAL A 1 178 ? 2.309 0.278 11.058 1.00 90.94 178 VAL A O 1
ATOM 1408 N N . ASN A 1 179 ? 1.120 -1.045 12.432 1.00 89.06 179 ASN A N 1
ATOM 1409 C CA . ASN A 1 179 ? 0.327 -1.706 11.403 1.00 89.06 179 ASN A CA 1
ATOM 1410 C C . ASN A 1 179 ? -1.091 -1.120 11.300 1.00 89.06 179 ASN A C 1
ATOM 1412 O O . ASN A 1 179 ? -1.908 -1.656 10.550 1.00 89.06 179 ASN A O 1
ATOM 1416 N N . GLY A 1 180 ? -1.412 -0.059 12.053 1.00 92.44 180 GLY A N 1
ATOM 1417 C CA . GLY A 1 180 ? -2.764 0.498 12.078 1.00 92.44 180 GLY A CA 1
ATOM 1418 C C . GLY A 1 180 ? -3.764 -0.408 12.797 1.00 92.44 180 GLY A C 1
ATOM 1419 O O . GLY A 1 180 ? -4.935 -0.481 12.410 1.00 92.44 180 GLY A O 1
ATOM 1420 N N . THR A 1 181 ? -3.294 -1.159 13.796 1.00 95.12 181 THR A N 1
ATOM 1421 C CA . THR A 1 181 ? -4.103 -2.108 14.567 1.00 95.12 181 THR A CA 1
ATOM 1422 C C . THR A 1 181 ? -4.120 -1.767 16.051 1.00 95.12 181 THR A C 1
ATOM 1424 O O . THR A 1 181 ? -3.216 -1.113 16.566 1.00 95.12 181 THR A O 1
ATOM 1427 N N . PHE A 1 182 ? -5.140 -2.234 16.763 1.00 97.12 182 PHE A N 1
ATOM 1428 C CA . PHE A 1 182 ? -5.153 -2.247 18.223 1.00 97.12 182 PHE A CA 1
ATOM 1429 C C . PHE A 1 182 ? -5.729 -3.576 18.723 1.00 97.12 182 PHE A C 1
ATOM 1431 O O . PHE A 1 182 ? -6.615 -4.169 18.102 1.00 97.12 182 PHE A O 1
ATOM 1438 N N . GLY A 1 183 ? -5.165 -4.075 19.825 1.00 95.19 183 GLY A N 1
ATOM 1439 C CA . GLY A 1 183 ? -5.596 -5.323 20.457 1.00 95.19 183 GLY A CA 1
ATOM 1440 C C . GLY A 1 183 ? -6.888 -5.159 21.259 1.00 95.19 183 GLY A C 1
ATOM 1441 O O . GLY A 1 183 ? -7.461 -4.076 21.257 1.00 95.19 183 GLY A O 1
ATOM 1442 N N . PRO A 1 184 ? -7.344 -6.205 21.970 1.00 97.81 184 PRO A N 1
ATOM 1443 C CA . PRO A 1 184 ? -8.559 -6.128 22.772 1.00 97.81 184 PRO A CA 1
ATOM 1444 C C . PRO A 1 184 ? -8.443 -5.022 23.823 1.00 97.81 184 PRO A C 1
ATOM 1446 O O . PRO A 1 184 ? -7.657 -5.126 24.768 1.00 97.81 184 PRO A O 1
ATOM 1449 N N . VAL A 1 185 ? -9.227 -3.961 23.658 1.00 97.62 185 VAL A N 1
ATOM 1450 C CA . VAL A 1 185 ? -9.342 -2.867 24.627 1.00 97.62 185 VAL A CA 1
ATOM 1451 C C . VAL A 1 185 ? -10.741 -2.881 25.214 1.00 97.62 185 VAL A C 1
ATOM 1453 O O . VAL A 1 185 ? -11.710 -3.071 24.490 1.00 97.62 185 VAL A O 1
ATOM 1456 N N . LEU A 1 186 ? -10.845 -2.719 26.532 1.00 97.81 186 LEU A N 1
ATOM 1457 C CA . LEU A 1 186 ? -12.126 -2.587 27.219 1.00 97.81 186 LEU A CA 1
ATOM 1458 C C . LEU A 1 186 ? -12.814 -1.312 26.727 1.00 97.81 186 LEU A C 1
ATOM 1460 O O . LEU A 1 186 ? -12.218 -0.246 26.817 1.00 97.81 186 LEU A O 1
ATOM 1464 N N . ILE A 1 187 ? -14.043 -1.440 26.227 1.00 97.62 187 ILE A N 1
ATOM 1465 C CA . ILE A 1 187 ? -14.836 -0.301 25.733 1.00 97.62 187 ILE A CA 1
ATOM 1466 C C . ILE A 1 187 ? -16.182 -0.138 26.441 1.00 97.62 187 ILE A C 1
ATOM 1468 O O . ILE A 1 187 ? -16.843 0.885 26.295 1.00 97.62 187 ILE A O 1
ATOM 1472 N N . TRP A 1 188 ? -16.616 -1.159 27.188 1.00 97.81 188 TRP A N 1
ATOM 1473 C CA . TRP A 1 188 ? -17.801 -1.066 28.030 1.00 97.81 188 TRP A CA 1
ATOM 1474 C C . TRP A 1 188 ? -17.698 -2.030 29.216 1.00 97.81 188 TRP A C 1
ATOM 1476 O O . TRP A 1 188 ? -17.877 -3.242 29.047 1.00 97.81 188 TRP A O 1
ATOM 1486 N N . PRO A 1 189 ? -17.406 -1.543 30.433 1.00 97.50 189 PRO A N 1
ATOM 1487 C CA . PRO A 1 189 ? -17.328 -2.395 31.607 1.00 97.50 189 PRO A CA 1
ATOM 1488 C C . PRO A 1 189 ? -18.719 -2.860 32.042 1.00 97.50 189 PRO A C 1
ATOM 1490 O O . PRO A 1 189 ? -19.713 -2.149 31.897 1.00 97.50 189 PRO A O 1
ATOM 1493 N N . SER A 1 190 ? -18.779 -4.036 32.668 1.00 96.06 190 SER A N 1
ATOM 1494 C CA . SER A 1 190 ? -19.979 -4.472 33.387 1.00 96.06 190 SER A CA 1
ATOM 1495 C C . SER A 1 190 ? -20.399 -3.423 34.442 1.00 96.06 190 SER A C 1
ATOM 1497 O O . SER A 1 190 ? -19.541 -2.858 35.122 1.00 96.06 190 SER A O 1
ATOM 1499 N N . PHE A 1 191 ? -21.681 -3.170 34.704 1.00 96.38 191 PHE A N 1
ATOM 1500 C CA . PHE A 1 191 ? -22.868 -3.839 34.169 1.00 96.38 191 PHE A CA 1
ATOM 1501 C C . PHE A 1 191 ? -23.408 -3.142 32.913 1.00 96.38 191 PHE A C 1
ATOM 1503 O O . PHE A 1 191 ? -23.632 -1.932 32.933 1.00 96.38 191 PHE A O 1
ATOM 1510 N N . LEU A 1 192 ? -23.699 -3.921 31.868 1.00 96.62 192 LEU A N 1
ATOM 1511 C CA . LEU A 1 192 ? -24.233 -3.406 30.602 1.00 96.62 192 LEU A CA 1
ATOM 1512 C C . LEU A 1 192 ? -25.723 -3.057 30.716 1.00 96.62 192 LEU A C 1
ATOM 1514 O O . LEU A 1 192 ? -26.468 -3.647 31.509 1.00 96.62 192 LEU A O 1
ATOM 1518 N N . THR A 1 193 ? -26.173 -2.121 29.884 1.00 95.06 193 THR A N 1
ATOM 1519 C CA . THR A 1 193 ? -27.595 -1.809 29.708 1.00 95.06 193 THR A CA 1
ATOM 1520 C C . THR A 1 193 ? -28.209 -2.698 28.620 1.00 95.06 193 THR A C 1
ATOM 1522 O O . THR A 1 193 ? -27.528 -3.177 27.721 1.00 95.06 193 THR A O 1
ATOM 1525 N N . TRP A 1 194 ? -29.507 -2.999 28.738 1.00 95.50 194 TRP A N 1
ATOM 1526 C CA . TRP A 1 194 ? -30.215 -3.803 27.737 1.00 95.50 194 TRP A CA 1
ATOM 1527 C C . TRP A 1 194 ? -30.495 -2.974 26.482 1.00 95.50 194 TRP A C 1
ATOM 1529 O O . TRP A 1 194 ? -31.132 -1.925 26.587 1.00 95.50 194 TRP A O 1
ATOM 1539 N N . GLY A 1 195 ? -30.126 -3.495 25.312 1.00 95.38 195 GLY A N 1
ATOM 1540 C CA . GLY A 1 195 ? -30.394 -2.852 24.030 1.00 95.38 195 GLY A CA 1
ATOM 1541 C C . GLY A 1 195 ? -29.591 -3.456 22.882 1.00 95.38 195 GLY A C 1
ATOM 1542 O O . GLY A 1 195 ? -28.909 -4.464 23.060 1.00 95.38 195 GLY A O 1
ATOM 1543 N N . GLU A 1 196 ? -29.711 -2.813 21.725 1.00 95.75 196 GLU A N 1
ATOM 1544 C CA . GLU A 1 196 ? -28.855 -2.998 20.552 1.00 95.75 196 GLU A CA 1
ATOM 1545 C C . GLU A 1 196 ? -28.013 -1.726 20.405 1.00 95.75 196 GLU A C 1
ATOM 1547 O O . GLU A 1 196 ? -28.538 -0.615 20.569 1.00 95.75 196 GLU A O 1
ATOM 1552 N N . TYR A 1 197 ? -26.717 -1.910 20.171 1.00 93.56 197 TYR A N 1
ATOM 1553 C CA . TYR A 1 197 ? -25.685 -0.879 20.195 1.00 93.56 197 TYR A CA 1
ATOM 1554 C C . TYR A 1 197 ? -24.740 -1.079 19.012 1.00 93.56 197 TYR A C 1
ATOM 1556 O O . TYR A 1 197 ? -24.412 -2.263 18.769 1.00 93.56 197 TYR A O 1
#